Protein AF-A0A7J4S6Y3-F1 (afdb_monomer_lite)

Foldseek 3Di:
DDDPPVVVVVVVVVVVVVCVVCVVVVVVVVVVVVVVVVVVCVVPVPVVVPDPPVVVPDPCPDPVNVVVVVVCVVCVPPPPPDDDDDDDDDPDCPDPLNVQVVVQVLVLLVVLQVDDQQDWDWGAGPSGDIDIRGHRDHDPPDSCPVDPVSVVVVLLVVCLLVCLLVLQVLLVLLLLLLCLLQVLLVQLLVQLVVDDDDCSLVRSLVVSLVVLVVPDDDVSSVLSNLLSVQLSVLLVVLVVDPDDDDSQVSSLRSSLRSQLVSLVPDPSDDPVRSVLSNVVNVQDDNVCSPPSVSSSLSSQVVCVVVVSDDSVSSVCSNPPPHSPDPD

Structure (mmCIF, N/CA/C/O backbone):
data_AF-A0A7J4S6Y3-F1
#
_entry.id   AF-A0A7J4S6Y3-F1
#
loop_
_atom_site.group_PDB
_atom_site.id
_atom_site.type_symbol
_atom_site.label_atom_id
_atom_site.label_alt_id
_atom_site.label_comp_id
_atom_site.label_asym_id
_atom_site.label_entity_id
_atom_site.label_seq_id
_atom_site.pdbx_PDB_ins_code
_atom_site.Cartn_x
_atom_site.Cartn_y
_atom_site.Cartn_z
_atom_site.occupancy
_atom_site.B_iso_or_equiv
_atom_site.auth_seq_id
_atom_site.auth_comp_id
_atom_site.auth_asym_id
_atom_site.auth_atom_id
_atom_site.pdbx_PDB_model_num
ATOM 1 N N . MET A 1 1 ? -20.436 -13.389 99.761 1.00 49.03 1 MET A N 1
ATOM 2 C CA . MET A 1 1 ? -21.216 -12.740 98.682 1.00 49.03 1 MET A CA 1
ATOM 3 C C . MET A 1 1 ? -22.204 -11.750 99.290 1.00 49.03 1 MET A C 1
ATOM 5 O O . MET A 1 1 ? -23.134 -12.208 99.934 1.00 49.03 1 MET A O 1
ATOM 9 N N . ARG A 1 2 ? -21.969 -10.435 99.143 1.00 49.94 2 ARG A N 1
ATOM 10 C CA . ARG A 1 2 ? -22.941 -9.312 99.229 1.00 49.94 2 ARG A CA 1
ATOM 11 C C . ARG A 1 2 ? -22.157 -7.999 99.382 1.00 49.94 2 ARG A C 1
ATOM 13 O O . ARG A 1 2 ? -21.849 -7.603 100.497 1.00 49.94 2 ARG A O 1
ATOM 20 N N . ARG A 1 3 ? -21.769 -7.371 98.267 1.00 51.16 3 ARG A N 1
ATOM 21 C CA . ARG A 1 3 ? -21.252 -5.984 98.252 1.00 51.16 3 ARG A CA 1
ATOM 22 C C . ARG A 1 3 ? -21.503 -5.203 96.952 1.00 51.16 3 ARG A C 1
ATOM 24 O O . ARG A 1 3 ? -21.113 -4.053 96.895 1.00 51.16 3 ARG A O 1
ATOM 31 N N . SER A 1 4 ? -22.180 -5.760 95.938 1.00 51.50 4 SER A N 1
ATOM 32 C CA . SER A 1 4 ? -22.401 -5.047 94.660 1.00 51.50 4 SER A CA 1
ATOM 33 C C . SER A 1 4 ? -23.812 -4.465 94.470 1.00 51.50 4 SER A C 1
ATOM 35 O O . SER A 1 4 ? -24.091 -3.901 93.418 1.00 51.50 4 SER A O 1
ATOM 37 N N . SER A 1 5 ? -24.725 -4.598 95.443 1.00 57.03 5 SER A N 1
ATOM 38 C CA . SER A 1 5 ? -26.118 -4.131 95.296 1.00 57.03 5 SER A CA 1
ATOM 39 C C . SER A 1 5 ? -26.395 -2.745 95.889 1.00 57.03 5 SER A C 1
ATOM 41 O O . SER A 1 5 ? -27.394 -2.133 95.524 1.00 57.03 5 SER A O 1
ATOM 43 N N . GLU A 1 6 ? -25.543 -2.231 96.782 1.00 57.97 6 GLU A N 1
ATOM 44 C CA . GLU A 1 6 ? -25.738 -0.906 97.400 1.00 57.97 6 GLU A CA 1
ATOM 45 C C . GLU A 1 6 ? -25.194 0.238 96.527 1.00 57.97 6 GLU A C 1
ATOM 47 O O . GLU A 1 6 ? -25.821 1.293 96.442 1.00 57.97 6 GLU A O 1
ATOM 52 N N . GLU A 1 7 ? -24.100 0.012 95.791 1.00 58.25 7 GLU A N 1
ATOM 53 C CA . GLU A 1 7 ? -23.511 1.015 94.888 1.00 58.25 7 GLU A CA 1
ATOM 54 C C . GLU A 1 7 ? -24.395 1.285 93.662 1.00 58.25 7 GLU A C 1
ATOM 56 O O . GLU A 1 7 ? -24.620 2.440 93.298 1.00 58.25 7 GLU A O 1
ATOM 61 N N . GLY A 1 8 ? -24.992 0.239 93.079 1.00 59.59 8 GLY A N 1
ATOM 62 C CA . GLY A 1 8 ? -25.960 0.393 91.989 1.00 59.59 8 GLY A CA 1
ATOM 63 C C . GLY A 1 8 ? -27.182 1.206 92.425 1.00 59.59 8 GLY A C 1
ATOM 64 O O . GLY A 1 8 ? -27.587 2.141 91.736 1.00 59.59 8 GLY A O 1
ATOM 65 N N . TYR A 1 9 ? -27.726 0.923 93.614 1.00 67.75 9 TYR A N 1
ATOM 66 C CA . TYR A 1 9 ? -28.873 1.659 94.158 1.00 67.75 9 TYR A CA 1
ATOM 67 C C . TYR A 1 9 ? -28.558 3.136 94.425 1.00 67.75 9 TYR A C 1
ATOM 69 O O . TYR A 1 9 ? -29.409 3.995 94.185 1.00 67.75 9 TYR A O 1
ATOM 77 N N . ALA A 1 10 ? -27.343 3.451 94.886 1.00 71.06 10 ALA A N 1
ATOM 78 C CA . ALA A 1 10 ? -26.906 4.827 95.100 1.00 71.06 10 ALA A CA 1
ATOM 79 C C . ALA A 1 10 ? -26.808 5.615 93.781 1.00 71.06 10 ALA A C 1
ATOM 81 O O . ALA A 1 10 ? -27.287 6.750 93.716 1.00 71.06 10 ALA A O 1
ATOM 82 N N . ILE A 1 11 ? -26.275 5.000 92.717 1.00 74.62 11 ILE A N 1
ATOM 83 C CA . ILE A 1 11 ? -26.172 5.614 91.383 1.00 74.62 11 ILE A CA 1
ATOM 84 C C . ILE A 1 11 ? -27.565 5.886 90.804 1.00 74.62 11 ILE A C 1
ATOM 86 O O . ILE A 1 11 ? -27.848 7.010 90.387 1.00 74.62 11 ILE A O 1
ATOM 90 N N . PHE A 1 12 ? -28.478 4.911 90.842 1.00 74.31 12 PHE A N 1
ATOM 91 C CA . PHE A 1 12 ? -29.838 5.109 90.329 1.00 74.31 12 PHE A CA 1
ATOM 92 C C . PHE A 1 12 ? -30.627 6.149 91.131 1.00 74.31 12 PHE A C 1
ATOM 94 O O . PHE A 1 12 ? -31.385 6.926 90.550 1.00 74.31 12 PHE A O 1
ATOM 101 N N . ARG A 1 13 ? -30.422 6.230 92.453 1.00 75.69 13 ARG A N 1
ATOM 102 C CA . ARG A 1 13 ? -31.062 7.252 93.296 1.00 75.69 13 ARG A CA 1
ATOM 103 C C . ARG A 1 13 ? -30.504 8.649 93.031 1.00 75.69 13 ARG A C 1
ATOM 105 O O . ARG A 1 13 ? -31.265 9.615 93.039 1.00 75.69 13 ARG A O 1
ATOM 112 N N . TRP A 1 14 ? -29.204 8.760 92.766 1.00 77.06 14 TRP A N 1
ATOM 113 C CA . TRP A 1 14 ? -28.570 10.013 92.364 1.00 77.06 14 TRP A CA 1
ATOM 114 C C . TRP A 1 14 ? -29.089 10.493 91.002 1.00 77.06 14 TRP A C 1
ATOM 116 O O . TRP A 1 14 ? -29.535 11.635 90.902 1.00 77.06 14 TRP A O 1
ATOM 126 N N . ILE A 1 15 ? -29.150 9.605 90.000 1.00 78.00 15 ILE A N 1
ATOM 127 C CA . ILE A 1 15 ? -29.733 9.909 88.682 1.00 78.00 15 ILE A CA 1
ATOM 128 C C . ILE A 1 15 ? -31.206 10.310 88.837 1.00 78.00 15 ILE A C 1
ATOM 130 O O . ILE A 1 15 ? -31.618 11.338 88.309 1.00 78.00 15 ILE A O 1
ATOM 134 N N . GLY A 1 16 ? -31.994 9.567 89.620 1.00 74.75 16 GLY A N 1
ATOM 135 C CA . GLY A 1 16 ? -33.407 9.873 89.858 1.00 74.75 16 GLY A CA 1
ATOM 136 C C . GLY A 1 16 ? -33.637 11.233 90.526 1.00 74.75 16 GLY A C 1
ATOM 137 O O . GLY A 1 16 ? -34.511 11.990 90.097 1.00 74.75 16 GLY A O 1
ATOM 138 N N . ASN A 1 17 ? -32.826 11.595 91.526 1.00 76.69 17 ASN A N 1
ATOM 139 C CA . ASN A 1 17 ? -32.892 12.915 92.166 1.00 76.69 17 ASN A CA 1
ATOM 140 C C . ASN A 1 17 ? -32.462 14.045 91.218 1.00 76.69 17 ASN A C 1
ATOM 142 O O . ASN A 1 17 ? -33.043 15.130 91.246 1.00 76.69 17 ASN A O 1
ATOM 146 N N . LEU A 1 18 ? -31.472 13.804 90.357 1.00 76.00 18 LEU A N 1
ATOM 147 C CA . LEU A 1 18 ? -31.015 14.774 89.361 1.00 76.00 18 LEU A CA 1
ATOM 148 C C . LEU A 1 18 ? -32.088 15.008 88.285 1.00 76.00 18 LEU A C 1
ATOM 150 O O . LEU A 1 18 ? -32.377 16.155 87.938 1.00 76.00 18 LEU A O 1
ATOM 154 N N . VAL A 1 19 ? -32.750 13.933 87.844 1.00 76.94 19 VAL A N 1
ATOM 155 C CA . VAL A 1 19 ? -33.861 13.980 86.886 1.00 76.94 19 VAL A CA 1
ATOM 156 C C . VAL A 1 19 ? -35.066 14.716 87.465 1.00 76.94 19 VAL A C 1
ATOM 158 O O . VAL A 1 19 ? -35.606 15.603 86.814 1.00 76.94 19 VAL A O 1
ATOM 161 N N . THR A 1 20 ? -35.467 14.410 88.700 1.00 76.81 20 THR A N 1
ATOM 162 C CA . THR A 1 20 ? -36.632 15.047 89.344 1.00 76.81 20 THR A CA 1
ATOM 163 C C . THR A 1 20 ? -36.398 16.517 89.690 1.00 76.81 20 THR A C 1
ATOM 165 O O . THR A 1 20 ? -37.306 17.331 89.528 1.00 76.81 20 THR A O 1
ATOM 168 N N . LYS A 1 21 ? -35.183 16.898 90.104 1.00 78.44 21 LYS A N 1
ATOM 169 C CA . LYS A 1 21 ? -34.857 18.287 90.469 1.00 78.44 21 LYS A CA 1
ATOM 170 C C . LYS A 1 21 ? -34.678 19.209 89.257 1.00 78.44 21 LYS A C 1
ATOM 172 O O . LYS A 1 21 ? -35.022 20.386 89.337 1.00 78.44 21 LYS A O 1
ATOM 177 N N . HIS A 1 22 ? -34.175 18.690 88.134 1.00 81.12 22 HIS A N 1
ATOM 178 C CA . HIS A 1 22 ? -33.870 19.472 86.926 1.00 81.12 22 HIS A CA 1
ATOM 179 C C . HIS A 1 22 ? -34.652 19.014 85.684 1.00 81.12 22 HIS A C 1
ATOM 181 O O . HIS A 1 22 ? -34.201 19.217 84.556 1.00 81.12 22 HIS A O 1
ATOM 187 N N . PHE A 1 23 ? -35.847 18.440 85.868 1.00 78.06 23 PHE A N 1
ATOM 188 C CA . PHE A 1 23 ? -36.620 17.822 84.781 1.00 78.06 23 PHE A CA 1
ATOM 189 C C . PHE A 1 23 ? -36.866 18.764 83.592 1.00 78.06 23 PHE A C 1
ATOM 191 O O . PHE A 1 23 ? -36.722 18.355 82.444 1.00 78.06 23 PHE A O 1
ATOM 198 N N . ARG A 1 24 ? -37.159 20.049 83.842 1.00 80.81 24 ARG A N 1
ATOM 199 C CA . ARG A 1 24 ? -37.373 21.041 82.771 1.00 80.81 24 ARG A CA 1
ATOM 200 C C . ARG A 1 24 ? -36.124 21.260 81.916 1.00 80.81 24 ARG A C 1
ATOM 202 O O . ARG A 1 24 ? -36.237 21.400 80.705 1.00 80.81 24 ARG A O 1
ATOM 209 N N . LEU A 1 25 ? -34.943 21.266 82.533 1.00 84.38 25 LEU A N 1
ATOM 210 C CA . LEU A 1 25 ? -33.673 21.486 81.841 1.00 84.38 25 LEU A CA 1
ATOM 211 C C . LEU A 1 25 ? -33.279 20.263 81.003 1.00 84.38 25 LEU A C 1
ATOM 213 O O . LEU A 1 25 ? -32.850 20.412 79.863 1.00 84.38 25 LEU A O 1
ATOM 217 N N . LEU A 1 26 ? -33.511 19.056 81.523 1.00 82.25 26 LEU A N 1
ATOM 218 C CA . LEU A 1 26 ? -33.290 17.816 80.776 1.00 82.25 26 LEU A CA 1
ATOM 219 C C . LEU A 1 26 ? -34.219 17.690 79.567 1.00 82.25 26 LEU A C 1
ATOM 221 O O . LEU A 1 26 ? -33.769 17.260 78.510 1.00 82.25 26 LEU A O 1
ATOM 225 N N . VAL A 1 27 ? -35.483 18.106 79.692 1.00 83.50 27 VAL A N 1
ATOM 226 C CA . VAL A 1 27 ? -36.420 18.128 78.558 1.00 83.50 27 VAL A CA 1
ATOM 227 C C . VAL A 1 27 ? -35.933 19.083 77.467 1.00 83.50 27 VAL A C 1
ATOM 229 O O . VAL A 1 27 ? -35.930 18.708 76.301 1.00 83.50 27 VAL A O 1
ATOM 232 N N . VAL A 1 28 ? -35.454 20.280 77.822 1.00 89.19 28 VAL A N 1
ATOM 233 C CA . VAL A 1 28 ? -34.906 21.234 76.839 1.00 89.19 28 VAL A CA 1
ATOM 234 C C . VAL A 1 28 ? -33.664 20.676 76.139 1.00 89.19 28 VAL A C 1
ATOM 236 O O . VAL A 1 28 ? -33.558 20.779 74.920 1.00 89.19 28 VAL A O 1
ATOM 239 N N . ILE A 1 29 ? -32.751 20.038 76.879 1.00 88.81 29 ILE A N 1
ATOM 240 C CA . ILE A 1 29 ? -31.569 19.385 76.295 1.00 88.81 29 ILE A CA 1
ATOM 241 C C . ILE A 1 29 ? -31.987 18.274 75.330 1.00 88.81 29 ILE A C 1
ATOM 243 O O . ILE A 1 29 ? -31.462 18.200 74.223 1.00 88.81 29 ILE A O 1
ATOM 247 N N . TRP A 1 30 ? -32.960 17.445 75.704 1.00 86.06 30 TRP A N 1
ATOM 248 C CA . TRP A 1 30 ? -33.466 16.391 74.826 1.00 86.06 30 TRP A CA 1
ATOM 249 C C . TRP A 1 30 ? -34.121 16.940 73.562 1.00 86.06 30 TRP A C 1
ATOM 251 O O . TRP A 1 30 ? -33.882 16.404 72.485 1.00 86.06 30 TRP A O 1
ATOM 261 N N . VAL A 1 31 ? -34.885 18.030 73.663 1.00 88.69 31 VAL A N 1
ATOM 262 C CA . VAL A 1 31 ? -35.462 18.707 72.492 1.00 88.69 31 VAL A CA 1
ATOM 263 C C . VAL A 1 31 ? -34.362 19.253 71.578 1.00 88.69 31 VAL A C 1
ATOM 265 O O . VAL A 1 31 ? -34.471 19.113 70.363 1.00 88.69 31 VAL A O 1
ATOM 268 N N . LEU A 1 32 ? -33.278 19.809 72.130 1.00 88.56 32 LEU A N 1
ATOM 269 C CA . LEU A 1 32 ? -32.129 20.273 71.344 1.00 88.56 32 LEU A CA 1
ATOM 270 C C . LEU A 1 32 ? -31.380 19.125 70.659 1.00 88.56 32 LEU A C 1
ATOM 272 O O . LEU A 1 32 ? -31.029 19.252 69.490 1.00 88.56 32 LEU A O 1
ATOM 276 N N . VAL A 1 33 ? -31.175 17.997 71.344 1.00 87.38 33 VAL A N 1
ATOM 277 C CA . VAL A 1 33 ? -30.584 16.789 70.744 1.00 87.38 33 VAL A CA 1
ATOM 278 C C . VAL A 1 33 ? -31.481 16.252 69.630 1.00 87.38 33 VAL A C 1
ATOM 280 O O . VAL A 1 33 ? -30.982 15.896 68.568 1.00 87.38 33 VAL A O 1
ATOM 283 N N . PHE A 1 34 ? -32.800 16.244 69.832 1.00 85.06 34 PHE A N 1
ATOM 284 C CA . PHE A 1 34 ? -33.753 15.766 68.831 1.00 85.06 34 PHE A CA 1
ATOM 285 C C . PHE A 1 34 ? -33.813 16.691 67.608 1.00 85.06 34 PHE A C 1
ATOM 287 O O . PHE A 1 34 ? -33.785 16.220 66.475 1.00 85.06 34 PHE A O 1
ATOM 294 N N . ALA A 1 35 ? -33.821 18.010 67.818 1.00 84.25 35 ALA A N 1
ATOM 295 C CA . ALA A 1 35 ? -33.738 18.993 66.741 1.00 84.25 35 ALA A CA 1
ATOM 296 C C . ALA A 1 35 ? -32.398 18.899 65.992 1.00 84.25 35 ALA A C 1
ATOM 298 O O . ALA A 1 35 ? -32.377 18.921 64.764 1.00 84.25 35 ALA A O 1
ATOM 299 N N . GLY A 1 36 ? -31.291 18.718 66.717 1.00 82.44 36 GLY A N 1
ATOM 300 C CA . GLY A 1 36 ? -29.972 18.480 66.137 1.00 82.44 36 GLY A CA 1
ATOM 301 C C . GLY A 1 36 ? -29.920 17.195 65.312 1.00 82.44 36 GLY A C 1
ATOM 302 O O . GLY A 1 36 ? -29.375 17.207 64.216 1.00 82.44 36 GLY A O 1
ATOM 303 N N . ALA A 1 37 ? -30.546 16.114 65.781 1.00 75.12 37 ALA A N 1
ATOM 304 C CA . ALA A 1 37 ? -30.647 14.857 65.044 1.00 75.12 37 ALA A CA 1
ATOM 305 C C . ALA A 1 37 ? -31.508 14.990 63.775 1.00 75.12 37 ALA A C 1
ATOM 307 O O . ALA A 1 37 ? -31.151 14.441 62.735 1.00 75.12 37 ALA A O 1
ATOM 308 N N . LEU A 1 38 ? -32.607 15.753 63.828 1.00 75.62 38 LEU A N 1
ATOM 309 C CA . LEU A 1 38 ? -33.434 16.049 62.652 1.00 75.62 38 LEU A CA 1
ATOM 310 C C . LEU A 1 38 ? -32.663 16.859 61.602 1.00 75.62 38 LEU A C 1
ATOM 312 O O . LEU A 1 38 ? -32.721 16.530 60.419 1.00 75.62 38 LEU A O 1
ATOM 316 N N . LEU A 1 39 ? -31.909 17.875 62.030 1.00 73.19 39 LEU A N 1
ATOM 317 C CA . LEU A 1 39 ? -31.052 18.663 61.140 1.00 73.19 39 LEU A CA 1
ATOM 318 C C . LEU A 1 39 ? -29.890 17.828 60.586 1.00 73.19 39 LEU A C 1
ATOM 320 O O . LEU A 1 39 ? -29.607 17.890 59.393 1.00 73.19 39 LEU A O 1
ATOM 324 N N . ALA A 1 40 ? -29.258 16.996 61.415 1.00 67.25 40 ALA A N 1
ATOM 325 C CA . ALA A 1 40 ? -28.201 16.088 60.984 1.00 67.25 40 ALA A CA 1
ATOM 326 C C . ALA A 1 40 ? -28.706 15.080 59.941 1.00 67.25 40 ALA A C 1
ATOM 328 O O . ALA A 1 40 ? -28.009 14.837 58.967 1.00 67.25 40 ALA A O 1
ATOM 329 N N . ASN A 1 41 ? -29.929 14.559 60.083 1.00 63.09 41 ASN A N 1
ATOM 330 C CA . ASN A 1 41 ? -30.535 13.665 59.092 1.00 63.09 41 ASN A CA 1
ATOM 331 C C . ASN A 1 41 ? -30.921 14.384 57.782 1.00 63.09 41 ASN A C 1
ATOM 333 O O . ASN A 1 41 ? -30.967 13.753 56.733 1.00 63.09 41 ASN A O 1
ATOM 337 N N . GLN A 1 42 ? -31.189 15.696 57.800 1.00 62.75 42 GLN A N 1
ATOM 338 C CA . GLN A 1 42 ? -31.393 16.463 56.561 1.00 62.75 42 GLN A CA 1
ATOM 339 C C . GLN A 1 42 ? -30.084 16.726 55.808 1.00 62.75 42 GLN A C 1
ATOM 341 O O . GLN A 1 42 ? -30.084 16.749 54.580 1.00 62.75 42 GLN A O 1
ATOM 346 N N . ILE A 1 43 ? -28.980 16.926 56.531 1.00 61.59 43 ILE A N 1
ATOM 347 C CA . ILE A 1 43 ? -27.653 17.157 55.939 1.00 61.59 43 ILE A CA 1
ATOM 348 C C . ILE A 1 43 ? -27.010 15.824 55.515 1.00 61.59 43 ILE A C 1
ATOM 350 O O . ILE A 1 43 ? -26.336 15.755 54.489 1.00 61.59 43 ILE A O 1
ATOM 354 N N . TRP A 1 44 ? -27.260 14.758 56.276 1.00 54.50 44 TRP A N 1
ATOM 355 C CA . TRP A 1 44 ? -26.802 13.394 56.023 1.00 54.50 44 TRP A CA 1
ATOM 356 C C . TRP A 1 44 ? -27.994 12.431 56.069 1.00 54.50 44 TRP A C 1
ATOM 358 O O . TRP A 1 44 ? -28.260 11.842 57.120 1.00 54.50 44 TRP A O 1
ATOM 368 N N . PRO A 1 45 ? -28.736 12.264 54.959 1.00 55.47 45 PRO A N 1
ATOM 369 C CA . PRO A 1 45 ? -29.850 11.328 54.909 1.00 55.47 45 PRO A CA 1
ATOM 370 C C . PRO A 1 45 ? -29.366 9.914 55.245 1.00 55.47 45 PRO A C 1
ATOM 372 O O . PRO A 1 45 ? -28.644 9.275 54.481 1.00 55.47 45 PRO A O 1
ATOM 375 N N . VAL A 1 46 ? -29.797 9.406 56.404 1.00 49.09 46 VAL A N 1
ATOM 376 C CA . VAL A 1 46 ? -29.413 8.088 56.948 1.00 49.09 46 VAL A CA 1
ATOM 377 C C . VAL A 1 46 ? -29.861 6.932 56.029 1.00 49.09 46 VAL A C 1
ATOM 379 O O . VAL A 1 46 ? -29.357 5.816 56.131 1.00 49.09 46 VAL A O 1
ATOM 382 N N . GLY A 1 47 ? -30.739 7.212 55.057 1.00 44.38 47 GLY A N 1
ATOM 383 C CA . GLY A 1 47 ? -31.135 6.287 53.991 1.00 44.38 47 GLY A CA 1
ATOM 384 C C . GLY A 1 47 ? -29.999 5.823 53.067 1.00 44.38 47 GLY A C 1
ATOM 385 O O . GLY A 1 47 ? -30.174 4.813 52.395 1.00 44.38 47 GLY A O 1
ATOM 386 N N . ASN A 1 48 ? -28.834 6.484 53.076 1.00 45.19 48 ASN A N 1
ATOM 387 C CA . ASN A 1 48 ? -27.680 6.110 52.245 1.00 45.19 48 ASN A CA 1
ATOM 388 C C . ASN A 1 48 ? -26.620 5.250 52.961 1.00 45.19 48 ASN A C 1
ATOM 390 O O . ASN A 1 48 ? -25.608 4.919 52.351 1.00 45.19 48 ASN A O 1
ATOM 394 N N . VAL A 1 49 ? -26.813 4.883 54.237 1.00 47.44 49 VAL A N 1
ATOM 395 C CA . VAL A 1 49 ? -25.781 4.169 55.027 1.00 47.44 49 VAL A CA 1
ATOM 396 C C . VAL A 1 49 ? -26.149 2.707 55.317 1.00 47.44 49 VAL A C 1
ATOM 398 O O . VAL A 1 49 ? -25.349 1.964 55.877 1.00 47.44 49 VAL A O 1
ATOM 401 N N . VAL A 1 50 ? -27.324 2.235 54.889 1.00 42.25 50 VAL A N 1
ATOM 402 C CA . VAL A 1 50 ? -27.648 0.798 54.940 1.00 42.25 50 VAL A CA 1
ATOM 403 C C . VAL A 1 50 ? -27.154 0.137 53.658 1.00 42.25 50 VAL A C 1
ATOM 405 O O . VAL A 1 50 ? -27.916 -0.173 52.746 1.00 42.25 50 VAL A O 1
ATOM 408 N N . SER A 1 51 ? -25.842 -0.059 53.584 1.00 41.28 51 SER A N 1
ATOM 409 C CA . SER A 1 51 ? -25.242 -0.939 52.590 1.00 41.28 51 SER A CA 1
ATOM 410 C C . SER A 1 51 ? -25.377 -2.374 53.109 1.00 41.28 51 SER A C 1
ATOM 412 O O . SER A 1 51 ? -24.769 -2.741 54.114 1.00 41.28 51 SER A O 1
ATOM 414 N N . TYR A 1 52 ? -26.194 -3.199 52.450 1.00 42.03 52 TYR A N 1
ATOM 415 C CA . TYR A 1 52 ? -26.200 -4.648 52.674 1.00 42.03 52 TYR A CA 1
ATOM 416 C C . TYR A 1 52 ? -24.950 -5.258 52.028 1.00 42.03 52 TYR A C 1
ATOM 418 O O . TYR A 1 52 ? -25.028 -5.964 51.025 1.00 42.03 52 TYR A O 1
ATOM 426 N N . ASN A 1 53 ? -23.776 -4.958 52.578 1.00 40.78 53 ASN A N 1
ATOM 427 C CA . ASN A 1 53 ? -22.529 -5.561 52.139 1.00 40.78 53 ASN A CA 1
ATOM 428 C C . ASN A 1 53 ? -22.318 -6.840 52.951 1.00 40.78 53 ASN A C 1
ATOM 430 O O . ASN A 1 53 ? -21.940 -6.793 54.121 1.00 40.78 53 ASN A O 1
ATOM 434 N N . GLN A 1 54 ? -22.593 -7.997 52.343 1.00 41.91 54 GLN A N 1
ATOM 435 C CA . GLN A 1 54 ? -22.436 -9.314 52.983 1.00 41.91 54 GLN A CA 1
ATOM 436 C C . GLN A 1 54 ? -21.000 -9.549 53.501 1.00 41.91 54 GLN A C 1
ATOM 438 O O . GLN A 1 54 ? -20.781 -10.380 54.378 1.00 41.91 54 GLN A O 1
ATOM 443 N N . THR A 1 55 ? -20.038 -8.768 53.010 1.00 50.00 55 THR A N 1
ATOM 444 C CA . THR A 1 55 ? -18.618 -8.784 53.368 1.00 50.00 55 THR A CA 1
ATOM 445 C C . THR A 1 55 ? -18.285 -8.056 54.676 1.00 50.00 55 THR A C 1
ATOM 447 O O . THR A 1 55 ? -17.262 -8.365 55.278 1.00 50.00 55 THR A O 1
ATOM 450 N N . GLU A 1 56 ? -19.122 -7.131 55.170 1.00 51.28 56 GLU A N 1
ATOM 451 C CA . GLU A 1 56 ? -18.890 -6.462 56.470 1.00 51.28 56 GLU A CA 1
ATOM 452 C C . GLU A 1 56 ? -19.158 -7.376 57.675 1.00 51.28 56 GLU A C 1
ATOM 454 O O . GLU A 1 56 ? -18.674 -7.115 58.776 1.00 51.28 56 GLU A O 1
ATOM 459 N N . LEU A 1 57 ? -19.905 -8.462 57.457 1.00 54.28 57 LEU A N 1
ATOM 460 C CA . LEU A 1 57 ? -20.219 -9.479 58.462 1.00 54.28 57 LEU A CA 1
ATOM 461 C C . LEU A 1 57 ? -19.162 -10.595 58.536 1.00 54.28 57 LEU A C 1
ATOM 463 O O . LEU A 1 57 ? -19.252 -11.460 59.409 1.00 54.28 57 LEU A O 1
ATOM 467 N N . LEU A 1 58 ? -18.173 -10.596 57.635 1.00 55.81 58 LEU A N 1
ATOM 468 C CA . LEU A 1 58 ? -17.095 -11.583 57.622 1.00 55.81 58 LEU A CA 1
ATOM 469 C C . LEU A 1 58 ? -15.929 -11.130 58.523 1.00 55.81 58 LEU A C 1
ATOM 471 O O . LEU A 1 58 ? -15.608 -9.939 58.560 1.00 55.81 58 LEU A O 1
ATOM 475 N N . PRO A 1 59 ? -15.263 -12.051 59.249 1.00 61.44 59 PRO A N 1
ATOM 476 C CA . PRO A 1 59 ? -14.091 -11.711 60.048 1.00 61.44 59 PRO A CA 1
ATOM 477 C C . PRO A 1 59 ? -12.997 -11.101 59.163 1.00 61.44 59 PRO A C 1
ATOM 479 O O . PRO A 1 59 ? -12.593 -11.690 58.160 1.00 61.44 59 PRO A O 1
ATOM 482 N N . LYS A 1 60 ? -12.501 -9.921 59.548 1.00 57.81 60 LYS A N 1
ATOM 483 C CA . LYS A 1 60 ? -11.514 -9.154 58.767 1.00 57.81 60 LYS A CA 1
ATOM 484 C C . LYS A 1 60 ? -10.124 -9.802 58.724 1.00 57.81 60 LYS A C 1
ATOM 486 O O . LYS A 1 60 ? -9.298 -9.402 57.906 1.00 57.81 60 LYS A O 1
ATOM 491 N N . ASP A 1 61 ? -9.915 -10.846 59.523 1.00 63.59 61 ASP A N 1
ATOM 492 C CA . ASP A 1 61 ? -8.614 -11.469 59.785 1.00 63.59 61 ASP A CA 1
ATOM 493 C C . ASP A 1 61 ? -8.442 -12.828 59.075 1.00 63.59 61 ASP A C 1
ATOM 495 O O . ASP A 1 61 ? -7.560 -13.611 59.419 1.00 63.59 61 ASP A O 1
ATOM 499 N N . THR A 1 62 ? -9.306 -13.156 58.109 1.00 71.12 62 THR A N 1
ATOM 500 C CA . THR A 1 62 ? -9.179 -14.397 57.327 1.00 71.12 62 THR A CA 1
ATOM 501 C C . THR A 1 62 ? -8.129 -14.256 56.222 1.00 71.12 62 THR A C 1
ATOM 503 O O . THR A 1 62 ? -7.937 -13.180 55.659 1.00 71.12 62 THR A O 1
ATOM 506 N N . GLU A 1 63 ? -7.468 -15.350 55.836 1.00 66.50 63 GLU A N 1
ATOM 507 C CA . GLU A 1 63 ? -6.539 -15.334 54.689 1.00 66.50 63 GLU A CA 1
ATOM 508 C C . GLU A 1 63 ? -7.222 -14.839 53.400 1.00 66.50 63 GLU A C 1
ATOM 510 O O . GLU A 1 63 ? -6.602 -14.167 52.579 1.00 66.50 63 GLU A O 1
ATOM 515 N N . SER A 1 64 ? -8.527 -15.093 53.253 1.00 64.75 64 SER A N 1
ATOM 516 C CA . SER A 1 64 ? -9.332 -14.617 52.126 1.00 64.75 64 SER A CA 1
ATOM 517 C C . SER A 1 64 ? -9.530 -13.096 52.123 1.00 64.75 64 SER A C 1
ATOM 519 O O . SER A 1 64 ? -9.475 -12.495 51.054 1.00 64.75 64 SER A O 1
ATOM 521 N N . SER A 1 65 ? -9.709 -12.444 53.281 1.00 63.53 65 SER A N 1
ATOM 522 C CA . SER A 1 65 ? -9.808 -10.976 53.356 1.00 63.53 65 SER A CA 1
ATOM 523 C C . SER A 1 65 ? -8.459 -10.294 53.119 1.00 63.53 65 SER A C 1
ATOM 525 O O . SER A 1 65 ? -8.412 -9.249 52.473 1.00 63.53 65 SER A O 1
ATOM 527 N N . VAL A 1 66 ? -7.353 -10.908 53.557 1.00 73.19 66 VAL A N 1
ATOM 528 C CA . VAL A 1 66 ? -5.994 -10.440 53.231 1.00 73.19 66 VAL A CA 1
ATOM 529 C C . VAL A 1 66 ? -5.723 -10.559 51.729 1.00 73.19 66 VAL A C 1
ATOM 531 O O . VAL A 1 66 ? -5.262 -9.599 51.118 1.00 73.19 66 VAL A O 1
ATOM 534 N N . ALA A 1 67 ? -6.070 -11.690 51.109 1.00 70.50 67 ALA A N 1
ATOM 535 C CA . ALA A 1 67 ? -5.932 -11.876 49.665 1.00 70.50 67 ALA A CA 1
ATOM 536 C C . ALA A 1 67 ? -6.777 -10.867 48.869 1.00 70.50 67 ALA A C 1
ATOM 538 O O . ALA A 1 67 ? -6.281 -10.271 47.915 1.00 70.50 67 ALA A O 1
ATOM 539 N N . GLN A 1 68 ? -8.021 -10.616 49.289 1.00 63.53 68 GLN A N 1
ATOM 540 C CA . GLN A 1 68 ? -8.888 -9.618 48.661 1.00 63.53 68 GLN A CA 1
ATOM 541 C C . GLN A 1 68 ? -8.308 -8.200 48.780 1.00 63.53 68 GLN A C 1
ATOM 543 O O . GLN A 1 68 ? -8.350 -7.440 47.816 1.00 63.53 68 GLN A O 1
ATOM 548 N N . ASN A 1 69 ? -7.720 -7.850 49.930 1.00 67.62 69 ASN A N 1
ATOM 549 C CA . ASN A 1 69 ? -7.059 -6.558 50.120 1.00 67.62 69 ASN A CA 1
ATOM 550 C C . ASN A 1 69 ? -5.826 -6.404 49.225 1.00 67.62 69 ASN A C 1
ATOM 552 O O . ASN A 1 69 ? -5.673 -5.359 48.605 1.00 67.62 69 ASN A O 1
ATOM 556 N N . ILE A 1 70 ? -5.003 -7.449 49.084 1.00 72.62 70 ILE A N 1
ATOM 557 C CA . ILE A 1 70 ? -3.860 -7.438 48.157 1.00 72.62 70 ILE A CA 1
ATOM 558 C C . ILE A 1 70 ? -4.344 -7.249 46.714 1.00 72.62 70 ILE A C 1
ATOM 560 O O . ILE A 1 70 ? -3.773 -6.451 45.977 1.00 72.62 70 ILE A O 1
ATOM 564 N N . VAL A 1 71 ? -5.415 -7.937 46.302 1.00 65.88 71 VAL A N 1
ATOM 565 C CA . VAL A 1 71 ? -6.010 -7.755 44.966 1.00 65.88 71 VAL A CA 1
ATOM 566 C C . VAL A 1 71 ? -6.506 -6.317 44.776 1.00 65.88 71 VAL A C 1
ATOM 568 O O . VAL A 1 71 ? -6.211 -5.710 43.752 1.00 65.88 71 VAL A O 1
ATOM 571 N N . ASN A 1 72 ? -7.187 -5.738 45.765 1.00 63.28 72 ASN A N 1
ATOM 572 C CA . ASN A 1 72 ? -7.678 -4.359 45.697 1.00 63.28 72 ASN A CA 1
ATOM 573 C C . ASN A 1 72 ? -6.537 -3.318 45.681 1.00 63.28 72 ASN A C 1
ATOM 575 O O . ASN A 1 72 ? -6.648 -2.304 44.997 1.00 63.28 72 ASN A O 1
ATOM 579 N N . GLU A 1 73 ? -5.438 -3.562 46.405 1.00 66.25 73 GLU A N 1
ATOM 580 C CA . GLU A 1 73 ? -4.249 -2.695 46.418 1.00 66.25 73 GLU A CA 1
ATOM 581 C C . GLU A 1 73 ? -3.460 -2.761 45.104 1.00 66.25 73 GLU A C 1
ATOM 583 O O . GLU A 1 73 ? -2.987 -1.735 44.615 1.00 66.25 73 GLU A O 1
ATOM 588 N N . GLN A 1 74 ? -3.313 -3.955 44.520 1.00 69.31 74 GLN A N 1
ATOM 589 C CA . GLN A 1 74 ? -2.555 -4.167 43.280 1.00 69.31 74 GLN A CA 1
ATOM 590 C C . GLN A 1 74 ? -3.365 -3.813 42.024 1.00 69.31 74 GLN A C 1
ATOM 592 O O . GLN A 1 74 ? -2.789 -3.448 40.999 1.00 69.31 74 GLN A O 1
ATOM 597 N N . PHE A 1 75 ? -4.696 -3.881 42.099 1.00 63.81 75 PHE A N 1
ATOM 598 C CA . PHE A 1 75 ? -5.608 -3.542 41.009 1.00 63.81 75 PHE A CA 1
ATOM 599 C C . PHE A 1 75 ? -6.626 -2.480 41.461 1.00 63.81 75 PHE A C 1
ATOM 601 O O . PHE A 1 75 ? -7.809 -2.790 41.600 1.00 63.81 75 PHE A O 1
ATOM 608 N N . PRO A 1 76 ? -6.224 -1.203 41.617 1.00 51.62 76 PRO A N 1
ATOM 609 C CA . PRO A 1 76 ? -7.104 -0.128 42.096 1.00 51.62 76 PRO A CA 1
ATOM 610 C C . PRO A 1 76 ? -8.286 0.229 41.162 1.00 51.62 76 PRO A C 1
ATOM 612 O O . PRO A 1 76 ? -9.047 1.146 41.458 1.00 51.62 76 PRO A O 1
ATOM 615 N N . GLY A 1 77 ? -8.469 -0.490 40.046 1.00 47.47 77 GLY A N 1
ATOM 616 C CA . GLY A 1 77 ? -9.646 -0.426 39.167 1.00 47.47 77 GLY A CA 1
ATOM 617 C C . GLY A 1 77 ? -10.573 -1.648 39.247 1.00 47.47 77 GLY A C 1
ATOM 618 O O . GLY A 1 77 ? -11.640 -1.645 38.635 1.00 47.47 77 GLY A O 1
ATOM 619 N N . ALA A 1 78 ? -10.202 -2.689 40.000 1.00 46.44 78 ALA A N 1
ATOM 620 C CA . ALA A 1 78 ? -11.092 -3.794 40.328 1.00 46.44 78 ALA A CA 1
ATOM 621 C C . ALA A 1 78 ? -12.031 -3.326 41.445 1.00 46.44 78 ALA A C 1
ATOM 623 O O . ALA A 1 78 ? -11.833 -3.626 42.620 1.00 46.44 78 ALA A O 1
ATOM 624 N N . LEU A 1 79 ? -13.050 -2.542 41.085 1.00 50.88 79 LEU A N 1
ATOM 625 C CA . LEU A 1 79 ? -14.183 -2.294 41.970 1.00 50.88 79 LEU A CA 1
ATOM 626 C C . LEU A 1 79 ? -14.857 -3.642 42.236 1.00 50.88 79 LEU A C 1
ATOM 628 O O . LEU A 1 79 ? -15.726 -4.095 41.487 1.00 50.88 79 LEU A O 1
ATOM 632 N N . SER A 1 80 ? -14.421 -4.302 43.307 1.00 44.66 80 SER A N 1
ATOM 633 C CA . SER A 1 80 ? -15.181 -5.366 43.930 1.00 44.66 80 SER A CA 1
ATOM 634 C C . SER A 1 80 ? -16.553 -4.763 44.228 1.00 44.66 80 SER A C 1
ATOM 636 O O . SER A 1 80 ? -16.654 -3.824 45.017 1.00 44.66 80 SER A O 1
ATOM 638 N N . ASN A 1 81 ? -17.587 -5.307 43.574 1.00 49.22 81 ASN A N 1
ATOM 639 C CA . ASN A 1 81 ? -19.021 -5.162 43.870 1.00 49.22 81 ASN A CA 1
ATOM 640 C C . ASN A 1 81 ? -19.878 -4.267 42.940 1.00 49.22 81 ASN A C 1
ATOM 642 O O . ASN A 1 81 ? -21.072 -4.156 43.208 1.00 49.22 81 ASN A O 1
ATOM 646 N N . SER A 1 82 ? -19.369 -3.675 41.849 1.00 55.47 82 SER A N 1
ATOM 647 C CA . SER A 1 82 ? -20.212 -2.833 40.958 1.00 55.47 82 SER A CA 1
ATOM 648 C C . SER A 1 82 ? -20.010 -3.030 39.449 1.00 55.47 82 SER A C 1
ATOM 650 O O . SER A 1 82 ? -20.338 -2.156 38.649 1.00 55.47 82 SER A O 1
ATOM 652 N N . THR A 1 83 ? -19.518 -4.193 39.023 1.00 59.47 83 THR A N 1
ATOM 653 C CA . THR A 1 83 ? -19.496 -4.577 37.603 1.00 59.47 83 THR A CA 1
ATOM 654 C C . THR A 1 83 ? -20.796 -5.283 37.212 1.00 59.47 83 THR A C 1
ATOM 656 O O . THR A 1 83 ? -21.179 -6.286 37.811 1.00 59.47 83 THR A O 1
ATOM 659 N N . ALA A 1 84 ? -21.481 -4.766 36.190 1.00 67.50 84 ALA A N 1
ATOM 660 C CA . ALA A 1 84 ? -22.628 -5.421 35.569 1.00 67.50 84 ALA A CA 1
ATOM 661 C C . ALA A 1 84 ? -22.194 -6.044 34.236 1.00 67.50 84 ALA A C 1
ATOM 663 O O . ALA A 1 84 ? -21.779 -5.336 33.321 1.00 67.50 84 ALA A O 1
ATOM 664 N N . THR A 1 85 ? -22.285 -7.368 34.116 1.00 72.00 85 THR A N 1
ATOM 665 C CA . THR A 1 85 ? -22.047 -8.065 32.845 1.00 72.00 85 THR A CA 1
ATOM 666 C C . THR A 1 85 ? -23.369 -8.249 32.113 1.00 72.00 85 THR A C 1
ATOM 668 O O . THR A 1 85 ? -24.279 -8.902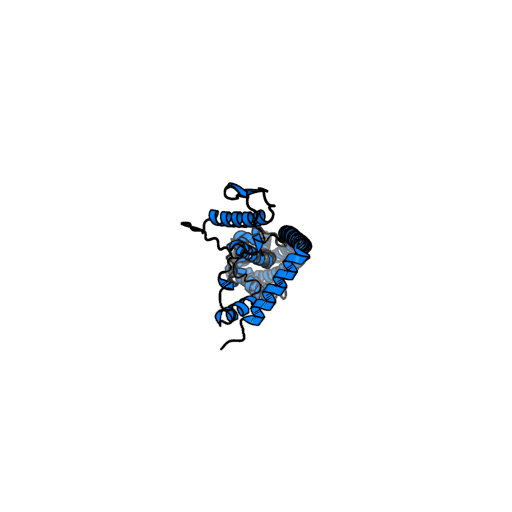 32.623 1.00 72.00 85 THR A O 1
ATOM 671 N N . ILE A 1 86 ? -23.467 -7.705 30.901 1.00 74.38 86 ILE A N 1
ATOM 672 C CA . ILE A 1 86 ? -24.618 -7.909 30.018 1.00 74.38 86 ILE A CA 1
ATOM 673 C C . ILE A 1 86 ? -24.246 -8.984 28.997 1.00 74.38 86 ILE A C 1
ATOM 675 O O . ILE A 1 86 ? -23.334 -8.796 28.196 1.00 74.38 86 ILE A O 1
ATOM 679 N N . VAL A 1 87 ? -24.950 -10.117 29.027 1.00 77.75 87 VAL A N 1
ATOM 680 C CA . VAL A 1 87 ? -24.751 -11.220 28.077 1.00 77.75 87 VAL A CA 1
ATOM 681 C C . VAL A 1 87 ? -25.888 -11.222 27.066 1.00 77.75 87 VAL A C 1
ATOM 683 O O . VAL A 1 87 ? -27.058 -11.307 27.438 1.00 77.75 87 VAL A O 1
ATOM 686 N N . LEU A 1 88 ? -25.543 -11.155 25.780 1.00 77.81 88 LEU A N 1
ATOM 687 C CA . LEU A 1 88 ? -26.505 -11.278 24.689 1.00 77.81 88 LEU A CA 1
ATOM 688 C C . LEU A 1 88 ? -26.601 -12.728 24.240 1.00 77.81 88 LEU A C 1
ATOM 690 O O . LEU A 1 88 ? -25.606 -13.331 23.844 1.00 77.81 88 LEU A O 1
ATOM 694 N N . VAL A 1 89 ? -27.814 -13.270 24.290 1.00 83.00 89 VAL A N 1
ATOM 695 C CA . VAL A 1 89 ? -28.108 -14.641 23.871 1.00 83.00 89 VAL A CA 1
ATOM 696 C C . VAL A 1 89 ? -28.994 -14.589 22.633 1.00 83.00 89 VAL A C 1
ATOM 698 O O . VAL A 1 89 ? -30.115 -14.087 22.682 1.00 83.00 89 VAL A O 1
ATOM 701 N N . ALA A 1 90 ? -28.477 -15.104 21.521 1.00 83.00 90 ALA A N 1
ATOM 702 C CA . ALA A 1 90 ? -29.179 -15.229 20.249 1.00 83.00 90 ALA A CA 1
ATOM 703 C C . ALA A 1 90 ? -28.653 -16.442 19.467 1.00 83.00 90 ALA A C 1
ATOM 705 O O . ALA A 1 90 ? -27.594 -16.974 19.795 1.00 83.00 90 ALA A O 1
ATOM 706 N N . ASN A 1 91 ? -29.378 -16.858 18.423 1.00 82.94 91 ASN A N 1
ATOM 707 C CA . ASN A 1 91 ? -28.974 -17.984 17.570 1.00 82.94 91 ASN A CA 1
ATOM 708 C C . ASN A 1 91 ? -27.663 -17.712 16.814 1.00 82.94 91 ASN A C 1
ATOM 710 O O . ASN A 1 91 ? -26.874 -18.631 16.623 1.00 82.94 91 ASN A O 1
ATOM 714 N N . ASP A 1 92 ? -27.441 -16.464 16.392 1.00 79.25 92 ASP A N 1
ATOM 715 C CA . ASP A 1 92 ? -26.210 -16.018 15.741 1.00 79.25 92 ASP A CA 1
ATOM 716 C C . ASP A 1 92 ? -25.918 -14.558 16.114 1.00 79.25 92 ASP A C 1
ATOM 718 O O . ASP A 1 92 ? -26.531 -13.625 15.593 1.00 79.25 92 ASP A O 1
ATOM 722 N N . THR A 1 93 ? -24.982 -14.363 17.039 1.00 76.38 93 THR A N 1
ATOM 723 C CA . THR A 1 93 ? -24.545 -13.043 17.514 1.00 76.38 93 THR A CA 1
ATOM 724 C C . THR A 1 93 ? -23.485 -12.395 16.618 1.00 76.38 93 THR A C 1
ATOM 726 O O . THR A 1 93 ? -23.080 -11.268 16.895 1.00 76.38 93 THR A O 1
ATOM 729 N N . THR A 1 94 ? -23.043 -13.066 15.547 1.00 75.12 94 THR A N 1
ATOM 730 C CA . THR A 1 94 ? -22.003 -12.560 14.630 1.00 75.12 94 THR A CA 1
ATOM 731 C C . THR A 1 94 ? -22.555 -11.653 13.534 1.00 75.12 94 THR A C 1
ATOM 733 O O . THR A 1 94 ? -21.796 -11.015 12.803 1.00 75.12 94 THR A O 1
ATOM 736 N N . THR A 1 95 ? -23.881 -11.567 13.424 1.00 81.56 95 THR A N 1
ATOM 737 C CA . THR A 1 95 ? -24.532 -10.727 12.422 1.00 81.56 95 THR A CA 1
ATOM 738 C C . THR A 1 95 ? -24.323 -9.239 12.704 1.00 81.56 95 THR A C 1
ATOM 740 O O . THR A 1 95 ? -24.206 -8.789 13.847 1.00 81.56 95 THR A O 1
ATOM 743 N N . GLU A 1 96 ? -24.337 -8.444 11.635 1.00 80.75 96 GLU A N 1
ATOM 744 C CA . GLU A 1 96 ? -24.205 -6.989 11.709 1.00 80.75 96 GLU A CA 1
ATOM 745 C C . GLU A 1 96 ? -25.251 -6.339 12.634 1.00 80.75 96 GLU A C 1
ATOM 747 O O . GLU A 1 96 ? -24.951 -5.364 13.325 1.00 80.75 96 GLU A O 1
ATOM 752 N N . TYR A 1 97 ? -26.452 -6.913 12.703 1.00 85.06 97 TYR A N 1
ATOM 753 C CA . TYR A 1 97 ? -27.513 -6.451 13.591 1.00 85.06 97 TYR A CA 1
ATOM 754 C C . TYR A 1 97 ? -27.067 -6.415 15.060 1.00 85.06 97 TYR A C 1
ATOM 756 O O . TYR A 1 97 ? -27.227 -5.392 15.726 1.00 85.06 97 TYR A O 1
ATOM 764 N N . TYR A 1 98 ? -26.472 -7.499 15.570 1.00 84.88 98 TYR A N 1
ATOM 765 C CA . TYR A 1 98 ? -26.064 -7.571 16.978 1.00 84.88 98 TYR A CA 1
ATOM 766 C C . TYR A 1 98 ? -24.845 -6.701 17.279 1.00 84.88 98 TYR A C 1
ATOM 768 O O . TYR A 1 98 ? -24.747 -6.159 18.379 1.00 84.88 98 TYR A O 1
ATOM 776 N N . ARG A 1 99 ? -23.961 -6.491 16.297 1.00 81.19 99 ARG A N 1
ATOM 777 C CA . ARG A 1 99 ? -22.890 -5.491 16.398 1.00 81.19 99 ARG A CA 1
ATOM 778 C C . ARG A 1 99 ? -23.465 -4.092 16.618 1.00 81.19 99 ARG A C 1
ATOM 780 O O . ARG A 1 99 ? -23.085 -3.419 17.573 1.00 81.19 99 ARG A O 1
ATOM 787 N N . TRP A 1 100 ? -24.404 -3.664 15.772 1.00 85.25 100 TRP A N 1
ATOM 788 C CA . TRP A 1 100 ? -25.035 -2.349 15.913 1.00 85.25 100 TRP A CA 1
ATOM 789 C C . TRP A 1 100 ? -25.853 -2.223 17.192 1.00 85.25 100 TRP A C 1
ATOM 791 O O . TRP A 1 100 ? -25.788 -1.188 17.850 1.00 85.25 100 TRP A O 1
ATOM 801 N N . PHE A 1 101 ? -26.548 -3.288 17.587 1.00 87.00 101 PHE A N 1
ATOM 802 C CA . PHE A 1 101 ? -27.267 -3.331 18.852 1.00 87.00 101 PHE A CA 1
ATOM 803 C C . PHE A 1 101 ? -26.340 -3.092 20.053 1.00 87.00 101 PHE A C 1
ATOM 805 O O . PHE A 1 101 ? -26.685 -2.300 20.925 1.00 87.00 101 PHE A O 1
ATOM 812 N N . VAL A 1 102 ? -25.160 -3.724 20.103 1.00 85.00 102 VAL A N 1
ATOM 813 C CA . VAL A 1 102 ? -24.214 -3.507 21.214 1.00 85.00 102 VAL A CA 1
ATOM 814 C C . VAL A 1 102 ? -23.690 -2.076 21.232 1.00 85.00 102 VAL A C 1
ATOM 816 O O . VAL A 1 102 ? -23.666 -1.472 22.300 1.00 85.00 102 VAL A O 1
ATOM 819 N N . PHE A 1 103 ? -23.352 -1.502 20.074 1.00 83.06 103 PHE A N 1
ATOM 820 C CA . PHE A 1 103 ? -22.948 -0.093 19.999 1.00 83.06 103 PHE A CA 1
ATOM 821 C C . PHE A 1 103 ? -24.055 0.869 20.445 1.00 83.06 103 PHE A C 1
ATOM 823 O O . PHE A 1 103 ? -23.784 1.897 21.066 1.00 83.06 103 PHE A O 1
ATOM 830 N N . ASP A 1 104 ? -25.308 0.576 20.102 1.00 87.62 104 ASP A N 1
ATOM 831 C CA . ASP A 1 104 ? -26.442 1.393 20.526 1.00 87.62 104 ASP A CA 1
ATOM 832 C C . ASP A 1 104 ? -26.725 1.241 22.025 1.00 87.62 104 ASP A C 1
ATOM 834 O O . ASP A 1 104 ? -27.039 2.234 22.680 1.00 87.62 104 ASP A O 1
ATOM 838 N N . LEU A 1 105 ? -26.572 0.032 22.573 1.00 86.62 105 LEU A N 1
ATOM 839 C CA . LEU A 1 105 ? -26.702 -0.247 24.002 1.00 86.62 105 LEU A CA 1
ATOM 840 C C . LEU A 1 105 ? -25.617 0.465 24.814 1.00 86.62 105 LEU A C 1
ATOM 842 O O . LEU A 1 105 ? -25.927 1.109 25.811 1.00 86.62 105 LEU A O 1
ATOM 846 N N . GLU A 1 106 ?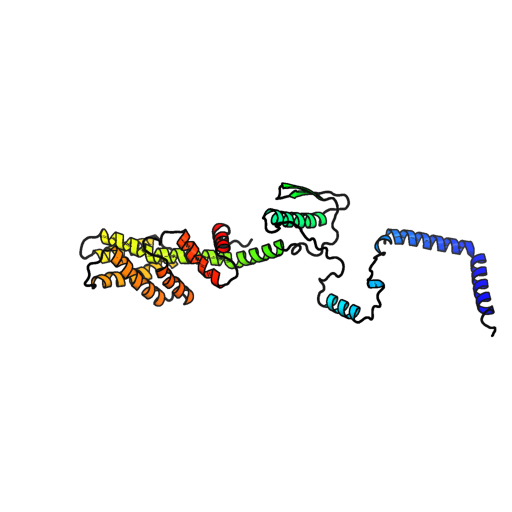 -24.362 0.387 24.377 1.00 83.75 106 GLU A N 1
ATOM 847 C CA . GLU A 1 106 ? -23.251 1.118 24.985 1.00 83.75 106 GLU A CA 1
ATOM 848 C C . GLU A 1 106 ? -23.537 2.618 24.981 1.00 83.75 106 GLU A C 1
ATOM 850 O O . GLU A 1 106 ? -23.541 3.246 26.038 1.00 83.75 106 GLU A O 1
ATOM 855 N N . ARG A 1 107 ? -23.917 3.183 23.828 1.00 85.50 107 ARG A N 1
ATOM 856 C CA . ARG A 1 107 ? -24.292 4.598 23.742 1.00 85.50 107 ARG A CA 1
ATOM 857 C C . ARG A 1 107 ? -25.466 4.946 24.658 1.00 85.50 107 ARG A C 1
ATOM 859 O O . ARG A 1 107 ? -25.439 5.999 25.281 1.00 85.50 107 ARG A O 1
ATOM 866 N N . ALA A 1 108 ? -26.475 4.083 24.772 1.00 87.69 108 ALA A N 1
ATOM 867 C CA . ALA A 1 108 ? -27.599 4.285 25.684 1.00 87.69 108 ALA A CA 1
ATOM 868 C C . ALA A 1 108 ? -27.161 4.322 27.152 1.00 87.69 108 ALA A C 1
ATOM 870 O O . ALA A 1 108 ? -27.649 5.161 27.910 1.00 87.69 108 ALA A O 1
ATOM 871 N N . ILE A 1 109 ? -26.230 3.451 27.547 1.00 85.31 109 ILE A N 1
ATOM 872 C CA . ILE A 1 109 ? -25.653 3.435 28.894 1.00 85.31 109 ILE A CA 1
ATOM 873 C C . ILE A 1 109 ? -24.892 4.738 29.147 1.00 85.31 109 ILE A C 1
ATOM 875 O O . ILE A 1 109 ? -25.143 5.385 30.160 1.00 85.31 109 ILE A O 1
ATOM 879 N N . VAL A 1 110 ? -24.032 5.164 28.214 1.00 83.81 110 VAL A N 1
ATOM 880 C CA . VAL A 1 110 ? -23.276 6.422 28.334 1.00 83.81 110 VAL A CA 1
ATOM 881 C C . VAL A 1 110 ? -24.207 7.630 28.408 1.00 83.81 110 VAL A C 1
ATOM 883 O O . VAL A 1 110 ? -24.080 8.437 29.324 1.00 83.81 110 VAL A O 1
ATOM 886 N N . GLU A 1 111 ? -25.182 7.742 27.509 1.00 86.25 111 GLU A N 1
ATOM 887 C CA . GLU A 1 111 ? -26.142 8.854 27.498 1.00 86.25 111 GLU A CA 1
ATOM 888 C C . GLU A 1 111 ? -26.967 8.905 28.789 1.00 86.25 111 GLU A C 1
ATOM 890 O O . GLU A 1 111 ? -27.188 9.981 29.347 1.00 86.25 111 GLU A O 1
ATOM 895 N N . SER A 1 112 ? -27.338 7.743 29.339 1.00 86.44 112 SER A N 1
ATOM 896 C CA . SER A 1 112 ? -28.049 7.663 30.620 1.00 86.44 112 SER A CA 1
ATOM 897 C C . SER A 1 112 ? -27.226 8.203 31.795 1.00 86.44 112 SER A C 1
ATOM 899 O O . SER A 1 112 ? -27.814 8.607 32.793 1.00 86.44 112 SER A O 1
ATOM 901 N N . THR A 1 113 ? -25.892 8.273 31.702 1.00 82.06 113 THR A N 1
ATOM 902 C CA . THR A 1 113 ? -25.061 8.907 32.750 1.00 82.06 113 THR A CA 1
ATOM 903 C C . THR A 1 113 ? -25.149 10.431 32.760 1.00 82.06 113 THR A C 1
ATOM 905 O O . THR A 1 113 ? -24.820 11.063 33.760 1.00 82.06 113 THR A O 1
ATOM 908 N N . THR A 1 114 ? -25.604 11.032 31.659 1.00 83.31 114 THR A N 1
ATOM 909 C CA . THR A 1 114 ? -25.739 12.490 31.534 1.00 83.31 114 THR A CA 1
ATOM 910 C C . THR A 1 114 ? -27.110 13.000 31.987 1.00 83.31 114 THR A C 1
ATOM 912 O O . THR A 1 114 ? -27.290 14.202 32.186 1.00 83.31 114 THR A O 1
ATOM 915 N N . LEU A 1 115 ? -28.077 12.093 32.170 1.00 85.00 115 LEU A N 1
ATOM 916 C CA . LEU A 1 115 ? -29.430 12.423 32.600 1.00 85.00 115 LEU A CA 1
ATOM 917 C C . LEU A 1 115 ? -29.463 12.877 34.060 1.00 85.00 115 LEU A C 1
ATOM 919 O O . LEU A 1 115 ? -28.843 12.278 34.935 1.00 85.00 115 LEU A O 1
ATOM 923 N N . GLN A 1 116 ? -30.266 13.903 34.339 1.00 83.56 116 GLN A N 1
ATOM 924 C CA . GLN A 1 116 ? -30.632 14.260 35.709 1.00 83.56 116 GLN A CA 1
ATOM 925 C C . GLN A 1 116 ? -31.861 13.458 36.177 1.00 83.56 116 GLN A C 1
ATOM 927 O O . GLN A 1 116 ? -32.656 13.000 35.348 1.00 83.56 116 GLN A O 1
ATOM 932 N N . PRO A 1 117 ? -32.085 13.315 37.497 1.00 79.69 117 PRO A N 1
ATOM 933 C CA . PRO A 1 117 ? -33.276 12.653 38.025 1.00 79.69 117 PRO A CA 1
ATOM 934 C C . PRO A 1 117 ? -34.577 13.238 37.453 1.00 79.69 117 PRO A C 1
ATOM 936 O O . PRO A 1 117 ? -34.826 14.440 37.540 1.00 79.69 117 PRO A O 1
ATOM 939 N N . GLY A 1 118 ? -35.414 12.379 36.865 1.00 82.12 118 GLY A N 1
ATOM 940 C CA . GLY A 1 118 ? -36.693 12.764 36.254 1.00 82.12 118 GLY A CA 1
ATOM 941 C C . GLY A 1 118 ? -36.603 13.291 34.817 1.00 82.12 118 GLY A C 1
ATOM 942 O O . GLY A 1 118 ? -37.641 13.584 34.225 1.00 82.12 118 GLY A O 1
ATOM 943 N N . GLN A 1 119 ? -35.403 13.391 34.237 1.00 86.56 119 GLN A N 1
ATOM 944 C CA . GLN A 1 119 ? -35.238 13.680 32.814 1.00 86.56 119 GLN A CA 1
ATOM 945 C C . GLN A 1 119 ? -35.341 12.415 31.965 1.00 86.56 119 GLN A C 1
ATOM 947 O O . GLN A 1 119 ? -35.005 11.312 32.395 1.00 86.56 119 GLN A O 1
ATOM 952 N N . THR A 1 120 ? -35.778 12.605 30.721 1.00 89.69 120 THR A N 1
ATOM 953 C CA . THR A 1 120 ? -35.818 11.549 29.713 1.00 89.69 120 THR A CA 1
ATOM 954 C C . THR A 1 120 ? -35.078 11.981 28.458 1.00 89.69 120 THR A C 1
ATOM 956 O O . THR A 1 120 ? -35.282 13.103 27.995 1.00 89.69 120 THR A O 1
ATOM 959 N N . ALA A 1 121 ? -34.303 11.081 27.862 1.00 88.62 121 ALA A N 1
ATOM 960 C CA . ALA A 1 121 ? -33.721 11.267 26.533 1.00 88.62 121 ALA A CA 1
ATOM 961 C C . ALA A 1 121 ? -34.290 10.238 25.555 1.00 88.62 121 ALA A C 1
ATOM 963 O O . ALA A 1 121 ? -34.712 9.154 25.946 1.00 88.62 121 ALA A O 1
ATOM 964 N N . THR A 1 122 ? -34.318 10.578 24.269 1.00 91.25 122 THR A N 1
ATOM 965 C CA . THR A 1 122 ? -34.692 9.637 23.208 1.00 91.25 122 THR A CA 1
ATOM 966 C C . THR A 1 122 ? -33.483 9.394 22.325 1.00 91.25 122 THR A C 1
ATOM 968 O O . THR A 1 122 ? -32.962 10.327 21.719 1.00 91.25 122 THR A O 1
ATOM 971 N N . LEU A 1 123 ? -33.054 8.139 22.250 1.00 89.62 123 LEU A N 1
ATOM 972 C CA . LEU A 1 123 ? -31.900 7.711 21.483 1.00 89.62 123 LEU A CA 1
ATOM 973 C C . LEU A 1 123 ? -32.354 6.971 20.214 1.00 89.62 123 LEU A C 1
ATOM 975 O O . LEU A 1 123 ? -32.943 5.894 20.329 1.00 89.62 123 LEU A O 1
ATOM 979 N N . PRO A 1 124 ? -32.094 7.497 19.007 1.00 91.38 124 PRO A N 1
ATOM 980 C CA . PRO A 1 124 ? -32.415 6.791 17.769 1.00 91.38 124 PRO A CA 1
ATOM 981 C C . PRO A 1 124 ? -31.451 5.622 17.555 1.00 91.38 124 PRO A C 1
ATOM 983 O O . PRO A 1 124 ? -30.238 5.819 17.578 1.00 91.38 124 PRO A O 1
ATOM 986 N N . LEU A 1 125 ? -31.965 4.417 17.335 1.00 87.75 125 LEU A N 1
ATOM 987 C CA . LEU A 1 125 ? -31.161 3.208 17.149 1.00 87.75 125 LEU A CA 1
ATOM 988 C C . LEU A 1 125 ? -30.743 3.054 15.681 1.00 87.75 125 LEU A C 1
ATOM 990 O O . LEU A 1 125 ? -31.529 3.312 14.768 1.00 87.75 125 LEU A O 1
ATOM 994 N N . ARG A 1 126 ? -29.520 2.579 15.437 1.00 85.12 126 ARG A N 1
ATOM 995 C CA . ARG A 1 126 ? -28.990 2.291 14.092 1.00 85.12 126 ARG A CA 1
ATOM 996 C C . ARG A 1 126 ? -29.704 1.117 13.433 1.00 85.12 126 ARG A C 1
ATOM 998 O O . ARG A 1 126 ? -29.851 1.086 12.218 1.00 85.12 126 ARG A O 1
ATOM 1005 N N . ILE A 1 127 ? -30.202 0.189 14.245 1.00 85.69 127 ILE A N 1
ATOM 1006 C CA . ILE A 1 127 ? -31.059 -0.923 13.813 1.00 85.69 127 ILE A CA 1
ATOM 1007 C C . ILE A 1 127 ? -32.517 -0.505 13.540 1.00 85.69 127 ILE A C 1
ATOM 1009 O O . ILE A 1 127 ? -33.343 -1.345 13.188 1.00 85.69 127 ILE A O 1
ATOM 1013 N N . GLY A 1 128 ? -32.835 0.785 13.686 1.00 85.50 128 GLY A N 1
ATOM 1014 C CA . GLY A 1 128 ? -34.175 1.336 13.521 1.00 85.50 128 GLY A CA 1
ATOM 1015 C C . GLY A 1 128 ? -34.963 1.414 14.831 1.00 85.50 128 GLY A C 1
ATOM 1016 O O . GLY A 1 128 ? -34.808 0.599 15.739 1.00 85.50 128 GLY A O 1
ATOM 1017 N N . GLY A 1 129 ? -35.838 2.418 14.917 1.00 89.19 129 GLY A N 1
ATOM 1018 C CA . GLY A 1 129 ? -36.611 2.727 16.122 1.00 89.19 129 GLY A CA 1
ATOM 1019 C C . GLY A 1 129 ? -35.876 3.657 17.090 1.00 89.19 129 GLY A C 1
ATOM 1020 O O . GLY A 1 129 ? -34.764 4.108 16.828 1.00 89.19 129 GLY A O 1
ATOM 1021 N N . ASN A 1 130 ? -36.527 3.955 18.213 1.00 90.62 130 ASN A N 1
ATOM 1022 C CA . ASN A 1 130 ? -36.023 4.868 19.234 1.00 90.62 130 ASN A CA 1
ATOM 1023 C C . ASN A 1 130 ? -36.097 4.201 20.610 1.00 90.62 130 ASN A C 1
ATOM 1025 O O . ASN A 1 130 ? -37.092 3.551 20.929 1.00 90.62 130 ASN A O 1
ATOM 1029 N N . LEU A 1 131 ? -35.076 4.414 21.436 1.00 89.25 131 LEU A N 1
ATOM 1030 C CA . LEU A 1 131 ? -35.046 3.999 22.832 1.00 89.25 131 LEU A CA 1
ATOM 1031 C C . LEU A 1 131 ? -35.244 5.219 23.733 1.00 89.25 131 LEU A C 1
ATOM 1033 O O . LEU A 1 131 ? -34.491 6.187 23.646 1.00 89.25 131 LEU A O 1
ATOM 1037 N N . THR A 1 132 ? -36.244 5.177 24.610 1.00 91.50 132 THR A N 1
ATOM 1038 C CA . THR A 1 132 ? -36.438 6.217 25.625 1.00 91.50 132 THR A CA 1
ATOM 1039 C C . THR A 1 132 ? -35.660 5.852 26.883 1.00 91.50 132 THR A C 1
ATOM 1041 O O . THR A 1 132 ? -35.919 4.831 27.514 1.00 91.50 132 THR A O 1
ATOM 1044 N N . LEU A 1 133 ? -34.711 6.703 27.244 1.00 89.69 133 LEU A N 1
ATOM 1045 C CA . LEU A 1 133 ? -33.911 6.615 28.455 1.00 89.69 133 LEU A CA 1
ATOM 1046 C C . LEU A 1 133 ? -34.632 7.400 29.549 1.00 89.69 133 LEU A C 1
ATOM 1048 O O . LEU A 1 133 ? -34.928 8.576 29.354 1.00 89.69 133 LEU A O 1
ATOM 1052 N N . THR A 1 134 ? -34.944 6.758 30.672 1.00 86.50 134 THR A N 1
ATOM 1053 C CA . THR A 1 134 ? -35.736 7.365 31.760 1.00 86.50 134 THR A CA 1
ATOM 1054 C C . THR A 1 134 ? -35.072 7.277 33.130 1.00 86.50 134 THR A C 1
ATOM 1056 O O . THR A 1 134 ? -35.587 7.843 34.090 1.00 86.50 134 THR A O 1
ATOM 1059 N N . ALA A 1 135 ? -33.973 6.531 33.246 1.00 81.00 135 ALA A N 1
ATOM 1060 C CA . ALA A 1 135 ? -33.282 6.289 34.505 1.00 81.00 135 ALA A CA 1
ATOM 1061 C C . ALA A 1 135 ? -31.823 6.749 34.380 1.00 81.00 135 ALA A C 1
ATOM 1063 O O . ALA A 1 135 ? -31.119 6.235 33.507 1.00 81.00 135 ALA A O 1
ATOM 1064 N N . PRO A 1 136 ? -31.366 7.701 35.214 1.00 80.62 136 PRO A N 1
ATOM 1065 C CA . PRO A 1 136 ? -29.973 8.111 35.208 1.00 80.62 136 PRO A CA 1
ATOM 1066 C C . PRO A 1 136 ? -29.079 7.005 35.780 1.00 80.62 136 PRO A C 1
ATOM 1068 O O . PRO A 1 136 ? -29.442 6.343 36.754 1.00 80.62 136 PRO A O 1
ATOM 1071 N N . ILE A 1 137 ? -27.907 6.808 35.175 1.00 77.81 137 ILE A N 1
ATOM 1072 C CA . ILE A 1 137 ? -26.869 5.907 35.690 1.00 77.81 137 ILE A CA 1
ATOM 1073 C C . ILE A 1 137 ? -25.823 6.759 36.401 1.00 77.81 137 ILE A C 1
ATOM 1075 O O . ILE A 1 137 ? -25.009 7.427 35.767 1.00 77.81 137 ILE A O 1
ATOM 1079 N N . GLU A 1 138 ? -25.840 6.736 37.729 1.00 65.75 138 GLU A N 1
ATOM 1080 C CA . GLU A 1 138 ? -24.861 7.457 38.537 1.00 65.75 138 GLU A CA 1
ATOM 1081 C C . GLU A 1 138 ? -23.574 6.618 38.682 1.00 65.75 138 GLU A C 1
ATOM 1083 O O . GLU A 1 138 ? -23.631 5.416 38.940 1.00 65.75 138 GLU A O 1
ATOM 1088 N N . PHE A 1 139 ? -22.407 7.260 38.537 1.00 63.59 139 PHE A N 1
ATOM 1089 C CA . PHE A 1 139 ? -21.074 6.687 38.810 1.00 63.59 139 PHE A CA 1
ATOM 1090 C C . PHE A 1 139 ? -20.552 5.600 37.842 1.00 63.59 139 PHE A C 1
ATOM 1092 O O . PHE A 1 139 ? -19.921 4.630 38.267 1.00 63.59 139 PHE A O 1
ATOM 1099 N N . LEU A 1 140 ? -20.720 5.777 36.526 1.00 68.81 140 LEU A N 1
ATOM 1100 C CA . LEU A 1 140 ? -20.039 4.934 35.531 1.00 68.81 140 LEU A CA 1
ATOM 1101 C C . LEU A 1 140 ? -18.534 5.264 35.468 1.00 68.81 140 LEU A C 1
ATOM 1103 O O . LEU A 1 140 ? -18.144 6.335 35.010 1.00 68.81 140 LEU A O 1
ATOM 1107 N N . ALA A 1 141 ? -17.684 4.339 35.924 1.00 59.31 141 ALA A N 1
ATOM 1108 C CA . ALA A 1 141 ? -16.269 4.626 36.179 1.00 59.31 141 ALA A CA 1
ATOM 1109 C C . ALA A 1 141 ? -15.389 4.808 34.922 1.00 59.31 141 ALA A C 1
ATOM 1111 O O . ALA A 1 141 ? -14.357 5.464 35.026 1.00 59.31 141 ALA A O 1
ATOM 1112 N N . ASN A 1 142 ? -15.761 4.275 33.751 1.00 62.88 142 ASN A N 1
ATOM 1113 C CA . ASN A 1 142 ? -15.109 4.565 32.464 1.00 62.88 142 ASN A CA 1
ATOM 1114 C C . ASN A 1 142 ? -15.894 3.917 31.299 1.00 62.88 142 ASN A C 1
ATOM 1116 O O . ASN A 1 142 ? -15.806 2.700 31.130 1.00 62.88 142 ASN A O 1
ATOM 1120 N N . PRO A 1 143 ? -16.647 4.674 30.485 1.00 63.72 143 PRO A N 1
ATOM 1121 C CA . PRO A 1 143 ? -17.402 4.097 29.374 1.00 63.72 143 PRO A CA 1
ATOM 1122 C C . PRO A 1 143 ? -16.542 3.660 28.182 1.00 63.72 143 PRO A C 1
ATOM 1124 O O . PRO A 1 143 ? -17.000 2.846 27.396 1.00 63.72 143 PRO A O 1
ATOM 1127 N N . ALA A 1 144 ? -15.309 4.161 28.043 1.00 57.34 144 ALA A N 1
ATOM 1128 C CA . ALA A 1 144 ? -14.513 3.996 26.820 1.00 57.34 144 ALA A CA 1
ATOM 1129 C C . ALA A 1 144 ? -14.039 2.553 26.544 1.00 57.34 144 ALA A C 1
ATOM 1131 O O . ALA A 1 144 ? -13.524 2.279 25.466 1.00 57.34 144 ALA A O 1
ATOM 1132 N N . ASN A 1 145 ? -14.203 1.643 27.512 1.00 57.88 145 ASN A N 1
ATOM 1133 C CA . ASN A 1 145 ? -13.859 0.221 27.401 1.00 57.88 145 ASN A CA 1
ATOM 1134 C C . ASN A 1 145 ? -15.054 -0.686 27.763 1.00 57.88 145 ASN A C 1
ATOM 1136 O O . ASN A 1 145 ? -14.853 -1.816 28.213 1.00 57.88 145 ASN A O 1
ATOM 1140 N N . ALA A 1 146 ? -16.289 -0.180 27.668 1.00 61.56 146 ALA A N 1
ATOM 1141 C CA . ALA A 1 146 ? -17.465 -0.885 28.174 1.00 61.56 146 ALA A CA 1
ATOM 1142 C C . ALA A 1 146 ? -17.919 -2.034 27.259 1.00 61.56 146 ALA A C 1
ATOM 1144 O O . ALA A 1 146 ? -18.494 -3.007 27.755 1.00 61.56 146 ALA A O 1
ATOM 1145 N N . SER A 1 147 ? -17.629 -1.974 25.954 1.00 66.06 147 SER A N 1
ATOM 1146 C CA . SER A 1 147 ? -17.923 -3.061 25.021 1.00 66.06 147 SER A CA 1
ATOM 1147 C C . SER A 1 147 ? -16.683 -3.686 24.383 1.00 66.06 147 SER A C 1
ATOM 1149 O O . SER A 1 147 ? -15.651 -3.057 24.146 1.00 66.06 147 SER A O 1
ATOM 1151 N N . VAL A 1 148 ? -16.819 -4.966 24.020 1.00 65.44 148 VAL A N 1
ATOM 1152 C CA . VAL A 1 148 ? -15.817 -5.670 23.210 1.00 65.44 148 VAL A CA 1
ATOM 1153 C C . VAL A 1 148 ? -15.593 -4.965 21.866 1.00 65.44 148 VAL A C 1
ATOM 1155 O O . VAL A 1 148 ? -14.494 -5.004 21.322 1.00 65.44 148 VAL A O 1
ATOM 1158 N N . TYR A 1 149 ? -16.613 -4.284 21.338 1.00 67.94 149 TYR A N 1
ATOM 1159 C CA . TYR A 1 149 ? -16.526 -3.594 20.059 1.00 67.94 149 TYR A CA 1
ATOM 1160 C C . TYR A 1 149 ? -15.760 -2.280 20.144 1.00 67.94 149 TYR A C 1
ATOM 1162 O O . TYR A 1 149 ? -15.074 -1.957 19.182 1.00 67.94 149 TYR A O 1
ATOM 1170 N N . ASP A 1 150 ? -15.797 -1.571 21.270 1.00 67.38 150 ASP A N 1
ATOM 1171 C CA . ASP A 1 150 ? -14.942 -0.402 21.495 1.00 67.38 150 ASP A CA 1
ATOM 1172 C C . ASP A 1 150 ? -13.471 -0.809 21.652 1.00 67.38 150 ASP A C 1
ATOM 1174 O O . ASP A 1 150 ? -12.574 -0.162 21.100 1.00 67.38 150 ASP A O 1
ATOM 1178 N N . VAL A 1 151 ? -13.204 -1.975 22.252 1.00 67.00 151 VAL A N 1
ATOM 1179 C CA . VAL A 1 151 ? -11.861 -2.580 22.230 1.00 67.00 151 VAL A CA 1
ATOM 1180 C C . VAL A 1 151 ? -11.436 -2.925 20.795 1.00 67.00 151 VAL A C 1
ATOM 1182 O O . VAL A 1 151 ? -10.346 -2.547 20.370 1.00 67.00 151 VAL A O 1
ATOM 1185 N N . TYR A 1 152 ? -12.295 -3.570 19.999 1.00 69.19 152 TYR A N 1
ATOM 1186 C CA . TYR A 1 152 ? -11.983 -3.856 18.592 1.00 69.19 152 TYR A CA 1
ATOM 1187 C C . TYR A 1 152 ? -11.820 -2.588 17.749 1.00 69.19 152 TYR A C 1
ATOM 1189 O O . TYR A 1 152 ? -10.923 -2.526 16.909 1.00 69.19 152 TYR A O 1
ATOM 1197 N N . ARG A 1 153 ? -12.650 -1.567 17.974 1.00 73.62 153 ARG A N 1
ATOM 1198 C CA . ARG A 1 153 ? -12.583 -0.281 17.281 1.00 73.62 153 ARG A CA 1
ATOM 1199 C C . ARG A 1 153 ? -11.293 0.447 17.617 1.00 73.62 153 ARG A C 1
ATOM 1201 O O . ARG A 1 153 ? -10.644 0.946 16.706 1.00 73.62 153 ARG A O 1
ATOM 1208 N N . SER A 1 154 ? -10.900 0.487 18.888 1.00 71.12 154 SER A N 1
ATOM 1209 C CA . SER A 1 154 ? -9.638 1.108 19.299 1.00 71.12 154 SER A CA 1
ATOM 1210 C C . SER A 1 154 ? -8.434 0.381 18.698 1.00 71.12 154 SER A C 1
ATOM 1212 O O . SER A 1 154 ? -7.498 1.034 18.243 1.00 71.12 154 SER A O 1
ATOM 1214 N N . TYR A 1 155 ? -8.482 -0.951 18.601 1.00 74.62 155 TYR A N 1
ATOM 1215 C CA . TYR A 1 155 ? -7.446 -1.727 17.923 1.00 74.62 155 TYR A CA 1
ATOM 1216 C C . TYR A 1 155 ? -7.405 -1.447 16.415 1.00 74.62 155 TYR A C 1
ATOM 1218 O O . TYR A 1 155 ? -6.340 -1.159 15.875 1.00 74.62 155 TYR A O 1
ATOM 1226 N N . ALA A 1 156 ? -8.558 -1.460 15.740 1.00 76.81 156 ALA A N 1
ATOM 1227 C CA . ALA A 1 156 ? -8.660 -1.142 14.317 1.00 76.81 156 ALA A CA 1
ATOM 1228 C C . ALA A 1 156 ? -8.188 0.289 14.017 1.00 76.81 156 ALA A C 1
ATOM 1230 O O . ALA A 1 156 ? -7.454 0.497 13.058 1.00 76.81 156 ALA A O 1
ATOM 1231 N N . PHE A 1 157 ? -8.538 1.254 14.870 1.00 80.75 157 PHE A N 1
ATOM 1232 C CA . PHE A 1 157 ? -8.075 2.637 14.780 1.00 80.75 157 PHE A CA 1
ATOM 1233 C C . PHE A 1 157 ? -6.557 2.745 14.960 1.00 80.75 157 PHE A C 1
ATOM 1235 O O . PHE A 1 157 ? -5.887 3.421 14.186 1.00 80.75 157 PHE A O 1
ATOM 1242 N N . GLN A 1 158 ? -5.984 2.054 15.950 1.00 80.38 158 GLN A N 1
ATOM 1243 C CA . GLN A 1 158 ? -4.533 2.033 16.155 1.00 80.38 158 GLN A CA 1
ATOM 1244 C C . GLN A 1 158 ? -3.784 1.350 15.008 1.00 80.38 158 GLN A C 1
ATOM 1246 O O . GLN A 1 158 ? -2.673 1.756 14.678 1.00 80.38 158 GLN A O 1
ATOM 1251 N N . LEU A 1 159 ? -4.362 0.313 14.402 1.00 82.06 159 LEU A N 1
ATOM 1252 C CA . LEU A 1 159 ? -3.802 -0.285 13.196 1.00 82.06 159 LEU A CA 1
ATOM 1253 C C . LEU A 1 159 ? -3.883 0.693 12.025 1.00 82.06 159 LEU A C 1
ATOM 1255 O O . LEU A 1 159 ? -2.870 0.939 11.380 1.00 82.06 159 LEU A O 1
ATOM 1259 N N . ALA A 1 160 ? -5.050 1.289 11.782 1.00 84.25 160 ALA A N 1
ATOM 1260 C CA . ALA A 1 160 ? -5.251 2.251 10.704 1.00 84.25 160 ALA A CA 1
ATOM 1261 C C . ALA A 1 160 ? -4.288 3.442 10.818 1.00 84.25 160 ALA A C 1
ATOM 1263 O O . ALA A 1 160 ? -3.630 3.778 9.841 1.00 84.25 160 ALA A O 1
ATOM 1264 N N . SER A 1 161 ? -4.112 4.011 12.013 1.00 82.25 161 SER A N 1
ATOM 1265 C CA . SER A 1 161 ? -3.201 5.144 12.230 1.00 82.25 161 SER A CA 1
ATOM 1266 C C . SER A 1 161 ? -1.721 4.787 12.093 1.00 82.25 161 SER A C 1
ATOM 1268 O O . SER A 1 161 ? -0.912 5.641 11.746 1.00 82.25 161 SER A O 1
ATOM 1270 N N . ARG A 1 162 ? -1.336 3.528 12.336 1.00 83.31 162 ARG A N 1
ATOM 1271 C CA . ARG A 1 162 ? 0.048 3.068 12.128 1.00 83.31 162 ARG A CA 1
ATOM 1272 C C . ARG A 1 162 ? 0.340 2.685 10.683 1.00 83.31 162 ARG A C 1
ATOM 1274 O O . ARG A 1 162 ? 1.476 2.840 10.244 1.00 83.31 162 ARG A O 1
ATOM 1281 N N . PHE A 1 163 ? -0.646 2.135 9.980 1.00 86.12 163 PHE A N 1
ATOM 1282 C CA . PHE A 1 163 ? -0.465 1.583 8.640 1.00 86.12 163 PHE A CA 1
ATOM 1283 C C . PHE A 1 163 ? -0.936 2.505 7.518 1.00 86.12 163 PHE A C 1
ATOM 1285 O O . PHE A 1 163 ? -0.531 2.261 6.390 1.00 86.12 163 PHE A O 1
ATOM 1292 N N . GLY A 1 164 ? -1.732 3.544 7.794 1.00 85.44 164 GLY A N 1
ATOM 1293 C CA . GLY A 1 164 ? -2.311 4.428 6.776 1.00 85.44 164 GLY A CA 1
ATOM 1294 C C . GLY A 1 164 ? -1.253 4.975 5.824 1.00 85.44 164 GLY A C 1
ATOM 1295 O O . GLY A 1 164 ? -1.217 4.600 4.653 1.00 85.44 164 GLY A O 1
ATOM 1296 N N . ASP A 1 165 ? -0.326 5.774 6.344 1.00 85.25 165 ASP A N 1
ATOM 1297 C CA . ASP A 1 165 ? 0.757 6.370 5.558 1.00 85.25 165 ASP A CA 1
ATOM 1298 C C . ASP A 1 165 ? 1.612 5.307 4.848 1.00 85.25 165 ASP A C 1
ATOM 1300 O O . ASP A 1 165 ? 1.954 5.456 3.676 1.00 85.25 165 ASP A O 1
ATOM 1304 N N . LEU A 1 166 ? 1.930 4.202 5.535 1.00 86.06 166 LEU A N 1
ATOM 1305 C CA . LEU A 1 166 ? 2.763 3.125 4.988 1.00 86.06 166 LEU A CA 1
ATOM 1306 C C . LEU A 1 166 ? 2.094 2.420 3.806 1.00 86.06 166 LEU A C 1
ATOM 1308 O O . LEU A 1 166 ? 2.759 2.125 2.817 1.00 86.06 166 LEU A O 1
ATOM 1312 N N . VAL A 1 167 ? 0.789 2.166 3.899 1.00 90.38 167 VAL A N 1
ATOM 1313 C CA . VAL A 1 167 ? -0.013 1.561 2.833 1.00 90.38 167 VAL A CA 1
ATOM 1314 C C . VAL A 1 167 ? -0.002 2.453 1.596 1.00 90.38 167 VAL A C 1
ATOM 1316 O O . VAL A 1 167 ? 0.321 1.982 0.506 1.00 90.38 167 VAL A O 1
ATOM 1319 N N . HIS A 1 168 ? -0.265 3.751 1.766 1.00 90.69 168 HIS A N 1
ATOM 1320 C CA . HIS A 1 168 ? -0.245 4.710 0.659 1.00 90.69 168 HIS A CA 1
ATOM 1321 C C . HIS A 1 168 ? 1.146 4.833 0.030 1.00 90.69 168 HIS A C 1
ATOM 1323 O O . HIS A 1 168 ? 1.273 4.773 -1.194 1.00 90.69 168 HIS A O 1
ATOM 1329 N N . LEU A 1 169 ? 2.200 4.936 0.846 1.00 87.56 169 LEU A N 1
ATOM 1330 C CA . LEU A 1 169 ? 3.583 4.982 0.362 1.00 87.56 169 LEU A CA 1
ATOM 1331 C C . LEU A 1 169 ? 3.957 3.722 -0.422 1.00 87.56 169 LEU A C 1
ATOM 1333 O O . LEU A 1 169 ? 4.558 3.830 -1.490 1.00 87.56 169 LEU A O 1
ATOM 1337 N N . GLN A 1 170 ? 3.576 2.541 0.069 1.00 90.00 170 GLN A N 1
ATOM 1338 C CA . GLN A 1 170 ? 3.879 1.274 -0.592 1.00 90.00 170 GLN A CA 1
ATOM 1339 C C . GLN A 1 170 ? 3.153 1.141 -1.936 1.00 90.00 170 GLN A C 1
ATOM 1341 O O . GLN A 1 170 ? 3.749 0.678 -2.914 1.00 90.00 170 GLN A O 1
ATOM 1346 N N . VAL A 1 171 ? 1.892 1.578 -2.020 1.00 91.44 171 VAL A N 1
ATOM 1347 C CA . VAL A 1 171 ? 1.140 1.569 -3.284 1.00 91.44 171 VAL A CA 1
ATOM 1348 C C . VAL A 1 171 ? 1.764 2.535 -4.289 1.00 91.44 171 VAL A C 1
ATOM 1350 O O . VAL A 1 171 ? 2.045 2.130 -5.417 1.00 91.44 171 VAL A O 1
ATOM 1353 N N . VAL A 1 172 ? 2.075 3.771 -3.886 1.00 88.62 172 VAL A N 1
ATOM 1354 C CA . VAL A 1 172 ? 2.723 4.765 -4.766 1.00 88.62 172 VAL A CA 1
ATOM 1355 C C . VAL A 1 172 ? 4.104 4.292 -5.226 1.00 88.62 172 VAL A C 1
ATOM 1357 O O . VAL A 1 172 ? 4.460 4.451 -6.398 1.00 88.62 172 VAL A O 1
ATOM 1360 N N . PHE A 1 173 ? 4.880 3.675 -4.333 1.00 90.19 173 PHE A N 1
ATOM 1361 C CA . PHE A 1 173 ? 6.178 3.093 -4.664 1.00 90.19 173 PHE A CA 1
ATOM 1362 C C . PHE A 1 173 ? 6.046 1.984 -5.713 1.00 90.19 173 PHE A C 1
ATOM 1364 O O . PHE A 1 173 ? 6.749 2.004 -6.723 1.00 90.19 173 PHE A O 1
ATOM 1371 N N . THR A 1 174 ? 5.102 1.061 -5.518 1.00 93.12 174 THR A N 1
ATOM 1372 C CA . THR A 1 174 ? 4.861 -0.054 -6.447 1.00 93.12 174 THR A CA 1
ATOM 1373 C C . THR A 1 174 ? 4.355 0.449 -7.799 1.00 93.12 174 THR A C 1
ATOM 1375 O O . THR A 1 174 ? 4.864 0.027 -8.833 1.00 93.12 174 THR A O 1
ATOM 1378 N N . GLN A 1 175 ? 3.426 1.410 -7.814 1.00 91.44 175 GLN A N 1
ATOM 1379 C CA . GLN A 1 175 ? 2.958 2.070 -9.038 1.00 91.44 175 GLN A CA 1
ATOM 1380 C C . GLN A 1 175 ? 4.108 2.738 -9.801 1.00 91.44 175 GLN A C 1
ATOM 1382 O O . GLN A 1 175 ? 4.200 2.601 -11.021 1.00 91.44 175 GLN A O 1
ATOM 1387 N N . SER A 1 176 ? 5.009 3.420 -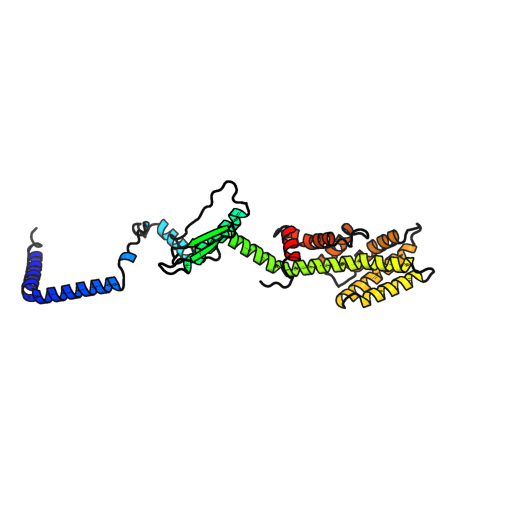9.090 1.00 90.44 176 SER A N 1
ATOM 1388 C CA . SER A 1 176 ? 6.182 4.061 -9.691 1.00 90.44 176 SER A CA 1
ATOM 1389 C C . SER A 1 176 ? 7.143 3.028 -10.280 1.00 90.44 176 SER A C 1
ATOM 1391 O O . SER A 1 176 ? 7.551 3.168 -11.431 1.00 90.44 176 SER A O 1
ATOM 1393 N N . ALA A 1 177 ? 7.454 1.965 -9.532 1.00 93.00 177 ALA A N 1
ATOM 1394 C CA . ALA A 1 177 ? 8.318 0.883 -9.998 1.00 93.00 177 ALA A CA 1
ATOM 1395 C C . ALA A 1 177 ? 7.746 0.214 -11.252 1.00 93.00 177 ALA A C 1
ATOM 1397 O O . ALA A 1 177 ? 8.439 0.097 -12.259 1.00 93.00 177 ALA A O 1
ATOM 1398 N N . VAL A 1 178 ? 6.464 -0.158 -11.225 1.00 94.94 178 VAL A N 1
ATOM 1399 C CA . VAL A 1 178 ? 5.797 -0.814 -12.354 1.00 94.94 178 VAL A CA 1
ATOM 1400 C C . VAL A 1 178 ? 5.717 0.119 -13.571 1.00 94.94 178 VAL A C 1
ATOM 1402 O O . VAL A 1 178 ? 6.033 -0.278 -14.696 1.00 94.94 178 VAL A O 1
ATOM 1405 N N . GLY A 1 179 ? 5.377 1.391 -13.358 1.00 92.50 179 GLY A N 1
ATOM 1406 C CA . GLY A 1 179 ? 5.348 2.399 -14.417 1.00 92.50 179 GLY A CA 1
ATOM 1407 C C . GLY A 1 179 ? 6.718 2.644 -15.055 1.00 92.50 179 GLY A C 1
ATOM 1408 O O . GLY A 1 179 ? 6.806 2.827 -16.268 1.00 92.50 179 GLY A O 1
ATOM 1409 N N . ILE A 1 180 ? 7.797 2.601 -14.273 1.00 95.00 180 ILE A N 1
ATOM 1410 C CA . ILE A 1 180 ? 9.163 2.763 -14.783 1.00 95.00 180 ILE A CA 1
ATOM 1411 C C . ILE A 1 180 ? 9.619 1.498 -15.520 1.00 95.00 180 ILE A C 1
ATOM 1413 O O . ILE A 1 180 ? 10.080 1.591 -16.658 1.00 95.00 180 ILE A O 1
ATOM 1417 N N . TYR A 1 181 ? 9.471 0.325 -14.902 1.00 96.44 181 TYR A N 1
ATOM 1418 C CA . TYR A 1 181 ? 10.035 -0.924 -15.411 1.00 96.44 181 TYR A CA 1
ATOM 1419 C C . TYR A 1 181 ? 9.315 -1.485 -16.629 1.00 96.44 181 TYR A C 1
ATOM 1421 O O . TYR A 1 181 ? 9.979 -2.036 -17.492 1.00 96.44 181 TYR A O 1
ATOM 1429 N N . TRP A 1 182 ? 8.001 -1.308 -16.761 1.00 97.31 182 TRP A N 1
ATOM 1430 C CA . TRP A 1 182 ? 7.271 -1.763 -17.952 1.00 97.31 182 TRP A CA 1
ATOM 1431 C C . TRP A 1 182 ? 6.837 -0.604 -18.853 1.00 97.31 182 TRP A C 1
ATOM 1433 O O . TRP A 1 182 ? 6.832 -0.742 -20.077 1.00 97.31 182 TRP A O 1
ATOM 1443 N N . GLY A 1 183 ? 6.547 0.572 -18.288 1.00 95.25 183 GLY A N 1
ATOM 1444 C CA . GLY A 1 183 ? 6.109 1.727 -19.073 1.00 95.25 183 GLY A CA 1
ATOM 1445 C C . GLY A 1 183 ? 7.214 2.337 -19.939 1.00 95.25 183 GLY A C 1
ATOM 1446 O O . GLY A 1 183 ? 6.966 2.628 -21.111 1.00 95.25 183 GLY A O 1
ATOM 1447 N N . LEU A 1 184 ? 8.443 2.491 -19.423 1.00 96.38 184 LEU A N 1
ATOM 1448 C CA . LEU A 1 184 ? 9.541 3.051 -20.227 1.00 96.38 184 LEU A CA 1
ATOM 1449 C C . LEU A 1 184 ? 9.965 2.123 -21.369 1.00 96.38 184 LEU A C 1
ATOM 1451 O O . LEU A 1 184 ? 10.078 2.614 -22.493 1.00 96.38 184 LEU A O 1
ATOM 1455 N N . PRO A 1 185 ? 10.135 0.802 -21.162 1.00 97.62 185 PRO A N 1
ATOM 1456 C CA . PRO A 1 185 ? 10.397 -0.112 -22.266 1.00 97.62 185 PRO A CA 1
ATOM 1457 C C . PRO A 1 185 ? 9.285 -0.134 -23.311 1.00 97.62 185 PRO A C 1
ATOM 1459 O O . PRO A 1 185 ? 9.584 -0.213 -24.503 1.00 97.62 185 PRO A O 1
ATOM 1462 N N . LEU A 1 186 ? 8.014 -0.020 -22.904 1.00 96.06 186 LEU A N 1
ATOM 1463 C CA . LEU A 1 186 ? 6.894 0.061 -23.844 1.00 96.06 186 LEU A CA 1
ATOM 1464 C C . LEU A 1 186 ? 6.978 1.328 -24.709 1.00 96.06 186 LEU A C 1
ATOM 1466 O O . LEU A 1 186 ? 6.849 1.249 -25.935 1.00 96.06 186 LEU A O 1
ATOM 1470 N N . TYR A 1 187 ? 7.228 2.484 -24.087 1.00 96.06 187 TYR A N 1
ATOM 1471 C CA . TYR A 1 187 ? 7.398 3.751 -24.801 1.00 96.06 187 TYR A CA 1
ATOM 1472 C C . TYR A 1 187 ? 8.598 3.693 -25.755 1.00 96.06 187 TYR A C 1
ATOM 1474 O O . TYR A 1 187 ? 8.460 3.973 -26.947 1.00 96.06 187 TYR A O 1
ATOM 1482 N N . PHE A 1 188 ? 9.749 3.231 -25.258 1.00 97.50 188 PHE A N 1
ATOM 1483 C CA . PHE A 1 188 ? 10.970 3.061 -26.042 1.00 97.50 188 PHE A CA 1
ATOM 1484 C C . PHE A 1 188 ? 10.745 2.154 -27.251 1.00 97.50 188 PHE A C 1
ATOM 1486 O O . PHE A 1 188 ? 11.099 2.505 -28.374 1.00 97.50 188 PHE A O 1
ATOM 1493 N N . THR A 1 189 ? 10.132 0.987 -27.043 1.00 96.06 189 THR A N 1
ATOM 1494 C CA . THR A 1 189 ? 9.898 0.009 -28.115 1.00 96.06 189 THR A CA 1
ATOM 1495 C C . THR A 1 189 ? 8.965 0.582 -29.178 1.00 96.06 189 THR A C 1
ATOM 1497 O O . THR A 1 189 ? 9.188 0.377 -30.370 1.00 96.06 189 THR A O 1
ATOM 1500 N N . THR A 1 190 ? 7.965 1.366 -28.769 1.00 95.00 190 THR A N 1
ATOM 1501 C CA . THR A 1 190 ? 7.062 2.063 -29.693 1.00 95.00 190 THR A CA 1
ATOM 1502 C C . THR A 1 190 ? 7.811 3.093 -30.541 1.00 95.00 190 THR A C 1
ATOM 1504 O O . THR A 1 190 ? 7.682 3.076 -31.766 1.00 95.00 190 THR A O 1
ATOM 1507 N N . ALA A 1 191 ? 8.642 3.940 -29.923 1.00 95.06 191 ALA A N 1
ATOM 1508 C CA . ALA A 1 191 ? 9.471 4.917 -30.635 1.00 95.06 191 ALA A CA 1
ATOM 1509 C C . ALA A 1 191 ? 10.472 4.238 -31.590 1.00 95.06 191 ALA A C 1
ATOM 1511 O O . ALA A 1 191 ? 10.684 4.681 -32.722 1.00 95.06 191 ALA A O 1
ATOM 1512 N N . TRP A 1 192 ? 11.037 3.105 -31.166 1.00 96.12 192 TRP A N 1
ATOM 1513 C CA . TRP A 1 192 ? 11.963 2.315 -31.970 1.00 96.12 192 TRP A CA 1
ATOM 1514 C C . TRP A 1 192 ? 11.299 1.732 -33.218 1.00 96.12 192 TRP A C 1
ATOM 1516 O O . TRP A 1 192 ? 11.836 1.872 -34.311 1.00 96.12 192 TRP A O 1
ATOM 1526 N N . VAL A 1 193 ? 10.114 1.124 -33.086 1.00 94.25 193 VAL A N 1
ATOM 1527 C CA . VAL A 1 193 ? 9.378 0.534 -34.223 1.00 94.25 193 VAL A CA 1
ATOM 1528 C C . VAL A 1 193 ? 8.959 1.597 -35.244 1.00 94.25 193 VAL A C 1
ATOM 1530 O O . VAL A 1 193 ? 8.864 1.302 -36.435 1.00 94.25 193 VAL A O 1
ATOM 1533 N N . GLN A 1 194 ? 8.728 2.832 -34.799 1.00 92.56 194 GLN A N 1
ATOM 1534 C CA . GLN A 1 194 ? 8.391 3.957 -35.675 1.00 92.56 194 GLN A CA 1
ATOM 1535 C C . GLN A 1 194 ? 9.615 4.574 -36.370 1.00 92.56 194 GLN A C 1
ATOM 1537 O O . GLN A 1 194 ? 9.459 5.268 -37.378 1.00 92.56 194 GLN A O 1
ATOM 1542 N N . THR A 1 195 ? 10.825 4.309 -35.872 1.00 89.81 195 THR A N 1
ATOM 1543 C CA . THR A 1 195 ? 12.065 4.859 -36.421 1.00 89.81 195 THR A CA 1
ATOM 1544 C C . THR A 1 195 ? 12.775 3.829 -37.292 1.00 89.81 195 THR A C 1
ATOM 1546 O O . THR A 1 195 ? 13.213 2.780 -36.830 1.00 89.81 195 THR A O 1
ATOM 1549 N N . PHE A 1 196 ? 12.960 4.145 -38.572 1.00 80.44 196 PHE A N 1
ATOM 1550 C CA . PHE A 1 196 ? 13.640 3.252 -39.509 1.00 80.44 196 PHE A CA 1
ATOM 1551 C C . PHE A 1 196 ? 15.126 3.593 -39.644 1.00 80.44 196 PHE A C 1
ATOM 1553 O O . PHE A 1 196 ? 15.506 4.756 -39.772 1.00 80.44 196 PHE A O 1
ATOM 1560 N N . GLY A 1 197 ? 15.969 2.560 -39.710 1.00 84.81 197 GLY A N 1
ATOM 1561 C CA . GLY A 1 197 ? 17.385 2.693 -40.052 1.00 84.81 197 GLY A CA 1
ATOM 1562 C C . GLY A 1 197 ? 18.346 2.615 -38.857 1.00 84.81 197 GLY A C 1
ATOM 1563 O O . GLY A 1 197 ? 17.951 2.264 -37.746 1.00 84.81 197 GLY A O 1
ATOM 1564 N N . PRO A 1 198 ? 19.641 2.905 -39.078 1.00 86.38 198 PRO A N 1
ATOM 1565 C CA . PRO A 1 198 ? 20.705 2.632 -38.106 1.00 86.38 198 PRO A CA 1
ATOM 1566 C C . PRO A 1 198 ? 20.631 3.500 -36.841 1.00 86.38 198 PRO A C 1
ATOM 1568 O O . PRO A 1 198 ? 21.278 3.189 -35.845 1.00 86.38 198 PRO A O 1
ATOM 1571 N N . THR A 1 199 ? 19.847 4.579 -36.864 1.00 90.94 199 THR A N 1
ATOM 1572 C CA . THR A 1 199 ? 19.680 5.508 -35.740 1.00 90.94 199 THR A CA 1
ATOM 1573 C C . THR A 1 199 ? 18.514 5.150 -34.820 1.00 90.94 199 THR A C 1
ATOM 1575 O O . THR A 1 199 ? 18.366 5.802 -33.792 1.00 90.94 199 THR A O 1
ATOM 1578 N N . ALA A 1 200 ? 17.724 4.111 -35.128 1.00 93.25 200 ALA A N 1
ATOM 1579 C CA . ALA A 1 200 ? 16.505 3.766 -34.387 1.00 93.25 200 ALA A CA 1
ATOM 1580 C C . ALA A 1 200 ? 16.722 3.622 -32.871 1.00 93.25 200 ALA A C 1
ATOM 1582 O O . ALA A 1 200 ? 15.938 4.136 -32.081 1.00 93.25 200 ALA A O 1
ATOM 1583 N N . ASN A 1 201 ? 17.827 2.989 -32.460 1.00 94.31 201 ASN A N 1
ATOM 1584 C CA . ASN A 1 201 ? 18.193 2.843 -31.048 1.00 94.31 201 ASN A CA 1
ATOM 1585 C C . ASN A 1 201 ? 18.428 4.199 -30.364 1.00 94.31 201 ASN A C 1
ATOM 1587 O O . ASN A 1 201 ? 17.880 4.451 -29.295 1.00 94.31 201 ASN A O 1
ATOM 1591 N N . ALA A 1 202 ? 19.238 5.065 -30.980 1.00 94.56 202 ALA A N 1
ATOM 1592 C CA . ALA A 1 202 ? 19.589 6.361 -30.408 1.00 94.56 202 ALA A CA 1
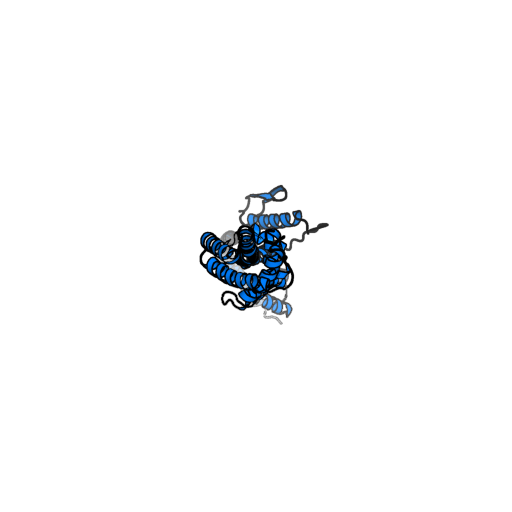ATOM 1593 C C . ALA A 1 202 ? 18.378 7.305 -30.367 1.00 94.56 202 ALA A C 1
ATOM 1595 O O . ALA A 1 202 ? 18.156 7.965 -29.357 1.00 94.56 202 ALA A O 1
ATOM 1596 N N . THR A 1 203 ? 17.572 7.334 -31.432 1.00 95.81 203 THR A N 1
ATOM 1597 C CA . THR A 1 203 ? 16.341 8.134 -31.487 1.00 95.81 203 THR A CA 1
ATOM 1598 C C . THR A 1 203 ? 15.351 7.690 -30.414 1.00 95.81 203 THR A C 1
ATOM 1600 O O . THR A 1 203 ? 14.953 8.510 -29.597 1.00 95.81 203 THR A O 1
ATOM 1603 N N . ALA A 1 204 ? 15.049 6.390 -30.323 1.00 96.81 204 ALA A N 1
ATOM 1604 C CA . ALA A 1 204 ? 14.142 5.871 -29.299 1.00 96.81 204 ALA A CA 1
ATOM 1605 C C . ALA A 1 204 ? 14.631 6.168 -27.872 1.00 96.81 204 ALA A C 1
ATOM 1607 O O . ALA A 1 204 ? 13.828 6.479 -26.992 1.00 96.81 204 ALA A O 1
ATOM 1608 N N . PHE A 1 205 ? 15.946 6.110 -27.637 1.00 97.38 205 PHE A N 1
ATOM 1609 C CA . PHE A 1 205 ? 16.535 6.470 -26.348 1.00 97.38 205 PHE A CA 1
ATOM 1610 C C . PHE A 1 205 ? 16.310 7.945 -26.007 1.00 97.38 205 PHE A C 1
ATOM 1612 O O . PHE A 1 205 ? 15.841 8.244 -24.910 1.00 97.38 205 PHE A O 1
ATOM 1619 N N . HIS A 1 206 ? 16.615 8.853 -26.938 1.00 96.69 206 HIS A N 1
ATOM 1620 C CA . HIS A 1 206 ? 16.431 10.289 -26.736 1.00 96.69 206 HIS A CA 1
ATOM 1621 C C . HIS A 1 206 ? 14.958 10.652 -26.535 1.00 96.69 206 HIS A C 1
ATOM 1623 O O . HIS A 1 206 ? 14.641 11.312 -25.549 1.00 96.69 206 HIS A O 1
ATOM 1629 N N . ASP A 1 207 ? 14.059 10.126 -27.367 1.00 96.81 207 ASP A N 1
ATOM 1630 C CA . ASP A 1 207 ? 12.620 10.374 -27.246 1.00 96.81 207 ASP A CA 1
ATOM 1631 C C . ASP A 1 207 ? 12.072 9.886 -25.894 1.00 96.81 207 ASP A C 1
ATOM 1633 O O . ASP A 1 207 ? 11.236 10.542 -25.269 1.00 96.81 207 ASP A O 1
ATOM 1637 N N . THR A 1 208 ? 12.557 8.736 -25.409 1.00 97.19 208 THR A N 1
ATOM 1638 C CA . THR A 1 208 ? 12.158 8.199 -24.098 1.00 97.19 208 THR A CA 1
ATOM 1639 C C . THR A 1 208 ? 12.745 9.021 -22.952 1.00 97.19 208 THR A C 1
ATOM 1641 O O . THR A 1 208 ? 12.064 9.255 -21.956 1.00 97.19 208 THR A O 1
ATOM 1644 N N . ALA A 1 209 ? 13.989 9.491 -23.070 1.00 97.06 209 ALA A N 1
ATOM 1645 C CA . ALA A 1 209 ? 14.609 10.350 -22.065 1.00 97.06 209 ALA A CA 1
ATOM 1646 C C . ALA A 1 209 ? 13.898 11.712 -21.961 1.00 97.06 209 ALA A C 1
ATOM 1648 O O . ALA A 1 209 ? 13.668 12.202 -20.853 1.00 97.06 209 ALA A O 1
ATOM 1649 N N . ASP A 1 210 ? 13.491 12.291 -23.091 1.00 96.25 210 ASP A N 1
ATOM 1650 C CA . ASP A 1 210 ? 12.709 13.528 -23.134 1.00 96.25 210 ASP A CA 1
ATOM 1651 C C . ASP A 1 210 ? 11.327 13.332 -22.498 1.00 96.25 210 ASP A C 1
ATOM 1653 O O . ASP A 1 210 ? 10.907 14.143 -21.668 1.00 96.25 210 ASP A O 1
ATOM 1657 N N . TYR A 1 211 ? 10.659 12.209 -22.790 1.00 95.06 211 TYR A N 1
ATOM 1658 C CA . TYR A 1 211 ? 9.421 11.820 -22.110 1.00 95.06 211 TYR A CA 1
ATOM 1659 C C . TYR A 1 211 ? 9.607 11.700 -20.591 1.00 95.06 211 TYR A C 1
ATOM 1661 O O . TYR A 1 211 ? 8.779 12.205 -19.828 1.00 95.06 211 TYR A O 1
ATOM 1669 N N . VAL A 1 212 ? 10.702 11.082 -20.134 1.00 95.62 212 VAL A N 1
ATOM 1670 C CA . VAL A 1 212 ? 11.009 10.951 -18.702 1.00 95.62 212 VAL A CA 1
ATOM 1671 C C . VAL A 1 212 ? 11.160 12.323 -18.042 1.00 95.62 212 VAL A C 1
ATOM 1673 O O . VAL A 1 212 ? 10.546 12.574 -17.004 1.00 95.62 212 VAL A O 1
ATOM 1676 N N . ASN A 1 213 ? 11.929 13.223 -18.657 1.00 93.38 213 ASN A N 1
ATOM 1677 C CA . ASN A 1 213 ? 12.156 14.575 -18.141 1.00 93.38 213 ASN A CA 1
ATOM 1678 C C . ASN A 1 213 ? 10.881 15.430 -18.115 1.00 93.38 213 ASN A C 1
ATOM 1680 O O . ASN A 1 213 ? 10.752 16.306 -17.262 1.00 93.38 213 ASN A O 1
ATOM 1684 N N . ALA A 1 214 ? 9.943 15.184 -19.033 1.00 92.69 214 ALA A N 1
ATOM 1685 C CA . ALA A 1 214 ? 8.667 15.891 -19.086 1.00 92.69 214 ALA A CA 1
ATOM 1686 C C . ALA A 1 214 ? 7.620 15.343 -18.100 1.00 92.69 214 ALA A C 1
ATOM 1688 O O . ALA A 1 214 ? 6.740 16.090 -17.672 1.00 92.69 214 ALA A O 1
ATOM 1689 N N . THR A 1 215 ? 7.693 14.054 -17.756 1.00 88.56 215 THR A N 1
ATOM 1690 C CA . THR A 1 215 ? 6.599 13.343 -17.071 1.00 88.56 215 THR A CA 1
ATOM 1691 C C . THR A 1 215 ? 6.873 13.092 -15.591 1.00 88.56 215 THR A C 1
ATOM 1693 O O . THR A 1 215 ? 5.953 13.166 -14.776 1.00 88.56 215 THR A O 1
ATOM 1696 N N . PHE A 1 216 ? 8.118 12.787 -15.215 1.00 85.31 216 PHE A N 1
ATOM 1697 C CA . PHE A 1 216 ? 8.439 12.365 -13.851 1.00 85.31 216 PHE A CA 1
ATOM 1698 C C . PHE A 1 216 ? 8.933 13.540 -12.992 1.00 85.31 216 PHE A C 1
ATOM 1700 O O . PHE A 1 216 ? 9.751 14.335 -13.458 1.00 85.31 216 PHE A O 1
ATOM 1707 N N . PRO A 1 217 ? 8.498 13.646 -11.721 1.00 79.50 217 PRO A N 1
ATOM 1708 C CA . PRO A 1 217 ? 9.034 14.626 -10.778 1.00 79.50 217 PRO A CA 1
ATOM 1709 C C . PRO A 1 217 ? 10.482 14.290 -10.387 1.00 79.50 217 PRO A C 1
ATOM 1711 O O . PRO A 1 217 ? 10.872 13.125 -10.394 1.00 79.50 217 PRO A O 1
ATOM 1714 N N . GLY A 1 218 ? 11.258 15.296 -9.965 1.00 73.88 218 GLY A N 1
ATOM 1715 C CA . GLY A 1 218 ? 12.722 15.217 -9.802 1.00 73.88 218 GLY A CA 1
ATOM 1716 C C . GLY A 1 218 ? 13.294 13.928 -9.175 1.00 73.88 218 GLY A C 1
ATOM 1717 O O . GLY A 1 218 ? 14.181 13.324 -9.780 1.00 73.88 218 GLY A O 1
ATOM 1718 N N . PRO A 1 219 ? 12.807 13.457 -8.007 1.00 69.88 219 PRO A N 1
ATOM 1719 C CA . PRO A 1 219 ? 13.288 12.209 -7.403 1.00 69.88 219 PRO A CA 1
ATOM 1720 C C . PRO A 1 219 ? 13.030 10.963 -8.268 1.00 69.88 219 PRO A C 1
ATOM 1722 O O . PRO A 1 219 ? 13.878 10.077 -8.349 1.00 69.88 219 PRO A O 1
ATOM 1725 N N . ALA A 1 220 ? 11.886 10.911 -8.956 1.00 81.00 220 ALA A N 1
ATOM 1726 C CA . ALA A 1 220 ? 11.526 9.816 -9.852 1.00 81.00 220 ALA A CA 1
ATOM 1727 C C . ALA A 1 220 ? 12.239 9.915 -11.211 1.00 81.00 220 ALA A C 1
ATOM 1729 O O . ALA A 1 220 ? 12.509 8.888 -11.828 1.00 81.00 220 ALA A O 1
ATOM 1730 N N . THR A 1 221 ? 12.617 11.119 -11.659 1.00 89.62 221 THR A N 1
ATOM 1731 C CA . THR A 1 221 ? 13.398 11.326 -12.890 1.00 89.62 221 THR A CA 1
ATOM 1732 C C . THR A 1 221 ? 14.751 10.618 -12.820 1.00 89.62 221 THR A C 1
ATOM 1734 O O . THR A 1 221 ? 15.134 9.931 -13.763 1.00 89.62 221 THR A O 1
ATOM 1737 N N . ALA A 1 222 ? 15.474 10.736 -11.698 1.00 88.12 222 ALA A N 1
ATOM 1738 C CA . ALA A 1 222 ? 16.780 10.091 -11.533 1.00 88.12 222 ALA A CA 1
ATOM 1739 C C . ALA A 1 222 ? 16.677 8.556 -11.565 1.00 88.12 222 ALA A C 1
ATOM 1741 O O . ALA A 1 222 ? 17.493 7.894 -12.208 1.00 88.12 222 ALA A O 1
ATOM 1742 N N . TRP A 1 223 ? 15.642 7.999 -10.927 1.00 91.31 223 TRP A N 1
ATOM 1743 C CA . TRP A 1 223 ? 15.321 6.573 -11.003 1.00 91.31 223 TRP A CA 1
ATOM 1744 C C . TRP A 1 223 ? 15.012 6.162 -12.448 1.00 91.31 223 TRP A C 1
ATOM 1746 O O . TRP A 1 223 ? 15.676 5.279 -12.992 1.00 91.31 223 TRP A O 1
ATOM 1756 N N . ALA A 1 224 ? 14.062 6.835 -13.095 1.00 95.31 224 ALA A N 1
ATOM 1757 C CA . ALA A 1 224 ? 13.623 6.533 -14.451 1.00 95.31 224 ALA A CA 1
ATOM 1758 C C . ALA A 1 224 ? 14.769 6.601 -15.476 1.00 95.31 224 ALA A C 1
ATOM 1760 O O . ALA A 1 224 ? 14.933 5.681 -16.274 1.00 95.31 224 ALA A O 1
ATOM 1761 N N . LEU A 1 225 ? 15.608 7.641 -15.426 1.00 94.81 225 LEU A N 1
ATOM 1762 C CA . LEU A 1 225 ? 16.769 7.777 -16.312 1.00 94.81 225 LEU A CA 1
ATOM 1763 C C . LEU A 1 225 ? 17.845 6.726 -16.021 1.00 94.81 225 LEU A C 1
ATOM 1765 O O . LEU A 1 225 ? 18.432 6.173 -16.953 1.00 94.81 225 LEU A O 1
ATOM 1769 N N . GLY A 1 226 ? 18.114 6.432 -14.747 1.00 94.00 226 GLY A N 1
ATOM 1770 C CA . GLY A 1 226 ? 19.053 5.377 -14.369 1.00 94.00 226 GLY A CA 1
ATOM 1771 C C . GLY A 1 226 ? 18.619 4.017 -14.919 1.00 94.00 226 GLY A C 1
ATOM 1772 O O . GLY A 1 226 ? 19.419 3.309 -15.534 1.00 94.00 226 GLY A O 1
ATOM 1773 N N . TYR A 1 227 ? 17.331 3.698 -14.785 1.00 96.94 227 TYR A N 1
ATOM 1774 C CA . TYR A 1 227 ? 16.756 2.479 -15.339 1.00 96.94 227 TYR A CA 1
ATOM 1775 C C . TYR A 1 227 ? 16.758 2.474 -16.875 1.00 96.94 227 TYR A C 1
ATOM 1777 O O . TYR A 1 227 ? 17.153 1.477 -17.476 1.00 96.94 227 TYR A O 1
ATOM 1785 N N . LEU A 1 228 ? 16.406 3.587 -17.529 1.00 97.56 228 LEU A N 1
ATOM 1786 C CA . LEU A 1 228 ? 16.424 3.703 -18.991 1.00 97.56 228 LEU A CA 1
ATOM 1787 C C . LEU A 1 228 ? 17.814 3.405 -19.576 1.00 97.56 228 LEU A C 1
ATOM 1789 O O . LEU A 1 228 ? 17.917 2.736 -20.601 1.00 97.56 228 LEU A O 1
ATOM 1793 N N . ASN A 1 229 ? 18.889 3.846 -18.915 1.00 96.88 229 ASN A N 1
ATOM 1794 C CA . ASN A 1 229 ? 20.257 3.514 -19.325 1.00 96.88 229 ASN A CA 1
ATOM 1795 C C . ASN A 1 229 ? 20.544 2.007 -19.227 1.00 96.88 229 ASN A C 1
ATOM 1797 O O . ASN A 1 229 ? 21.128 1.429 -20.147 1.00 96.88 229 ASN A O 1
ATOM 1801 N N . ALA A 1 230 ? 20.116 1.359 -18.138 1.00 97.56 230 ALA A N 1
ATOM 1802 C CA . ALA A 1 230 ? 20.257 -0.088 -17.975 1.00 97.56 230 ALA A CA 1
ATOM 1803 C C . ALA A 1 230 ? 19.464 -0.851 -19.049 1.00 97.56 230 ALA A C 1
ATOM 1805 O O . ALA A 1 230 ? 20.000 -1.761 -19.685 1.00 97.56 230 ALA A O 1
ATOM 1806 N N . PHE A 1 231 ? 18.225 -0.426 -19.311 1.00 98.31 231 PHE A N 1
ATOM 1807 C CA . PHE A 1 231 ? 17.383 -0.986 -20.363 1.00 98.31 231 PHE A CA 1
ATOM 1808 C C . PHE A 1 231 ? 18.006 -0.818 -21.747 1.00 98.31 231 PHE A C 1
ATOM 1810 O O . PHE A 1 231 ? 18.092 -1.783 -22.498 1.00 98.31 231 PHE A O 1
ATOM 1817 N N . TYR A 1 232 ? 18.509 0.371 -22.078 1.00 97.81 232 TYR A N 1
ATOM 1818 C CA . TYR A 1 232 ? 19.156 0.637 -23.361 1.00 97.81 232 TYR A CA 1
ATOM 1819 C C . TYR A 1 232 ? 20.398 -0.236 -23.591 1.00 97.81 232 TYR A C 1
ATOM 1821 O O . TYR A 1 232 ? 20.605 -0.766 -24.687 1.00 97.81 232 TYR A O 1
ATOM 1829 N N . SER A 1 233 ? 21.208 -0.436 -22.549 1.00 97.00 233 SER A N 1
ATOM 1830 C CA . SER A 1 233 ? 22.358 -1.345 -22.593 1.00 97.00 233 SER A CA 1
ATOM 1831 C C . SER A 1 233 ? 21.925 -2.791 -22.880 1.00 97.00 233 SER A C 1
ATOM 1833 O O . SER A 1 233 ? 22.434 -3.421 -23.808 1.00 97.00 233 SER A O 1
ATOM 1835 N N . ALA A 1 234 ? 20.914 -3.297 -22.165 1.00 96.94 234 ALA A N 1
ATOM 1836 C CA . ALA A 1 234 ? 20.377 -4.641 -22.387 1.00 96.94 234 ALA A CA 1
ATOM 1837 C C . ALA A 1 234 ? 19.717 -4.791 -23.774 1.00 96.94 234 ALA A C 1
ATOM 1839 O O . ALA A 1 234 ? 19.944 -5.770 -24.490 1.00 96.94 234 ALA A O 1
ATOM 1840 N N . TRP A 1 235 ? 18.962 -3.780 -24.208 1.00 96.50 235 TRP A N 1
ATOM 1841 C CA . TRP A 1 235 ? 18.319 -3.723 -25.519 1.00 96.50 235 TRP A CA 1
ATOM 1842 C C . TRP A 1 235 ? 19.341 -3.765 -26.652 1.00 96.50 235 TRP A C 1
ATOM 1844 O O . TRP A 1 235 ? 19.212 -4.570 -27.569 1.00 96.50 235 TRP A O 1
ATOM 1854 N N . THR A 1 236 ? 20.390 -2.947 -26.601 1.00 94.69 236 THR A N 1
ATOM 1855 C CA . THR A 1 236 ? 21.441 -2.967 -27.631 1.00 94.69 236 THR A CA 1
ATOM 1856 C C . THR A 1 236 ? 22.214 -4.288 -27.627 1.00 94.69 236 THR A C 1
ATOM 1858 O O . THR A 1 236 ? 22.454 -4.854 -28.696 1.00 94.69 236 THR A O 1
ATOM 1861 N N . GLY A 1 237 ? 22.510 -4.842 -26.447 1.00 92.94 237 GLY A N 1
ATOM 1862 C CA . GLY A 1 237 ? 23.125 -6.164 -26.298 1.00 92.94 237 GLY A CA 1
ATOM 1863 C C . GLY A 1 237 ? 22.290 -7.299 -26.899 1.00 92.94 237 GLY A C 1
ATOM 1864 O O . GLY A 1 237 ? 22.838 -8.231 -27.487 1.00 92.94 237 GLY A O 1
ATOM 1865 N N . SER A 1 238 ? 20.961 -7.195 -26.849 1.00 93.31 238 SER A N 1
ATOM 1866 C CA . SER A 1 238 ? 20.063 -8.218 -27.395 1.00 93.31 238 SER A CA 1
ATOM 1867 C C . SER A 1 238 ? 20.207 -8.429 -28.915 1.00 93.31 238 SER A C 1
ATOM 1869 O O . SER A 1 238 ? 19.842 -9.491 -29.425 1.00 93.31 238 SER A O 1
ATOM 1871 N N . PHE A 1 239 ? 20.732 -7.453 -29.672 1.00 90.94 239 PHE A N 1
ATOM 1872 C CA . PHE A 1 239 ? 20.964 -7.597 -31.121 1.00 90.94 239 PHE A CA 1
ATOM 1873 C C . PHE A 1 239 ? 22.154 -8.500 -31.455 1.00 90.94 239 PHE A C 1
ATOM 1875 O O . PHE A 1 239 ? 22.280 -8.927 -32.599 1.00 90.94 239 PHE A O 1
ATOM 1882 N N . ALA A 1 240 ? 22.997 -8.830 -30.473 1.00 88.69 240 ALA A N 1
ATOM 1883 C CA . ALA A 1 240 ? 24.027 -9.851 -30.631 1.00 88.69 240 ALA A CA 1
ATOM 1884 C C . ALA A 1 240 ? 23.449 -11.281 -30.641 1.00 88.69 240 ALA A C 1
ATOM 1886 O O . ALA A 1 240 ? 24.169 -12.229 -30.957 1.00 88.69 240 ALA A O 1
ATOM 1887 N N . SER A 1 241 ? 22.164 -11.454 -30.298 1.00 82.62 241 SER A N 1
ATOM 1888 C CA . SER A 1 241 ? 21.490 -12.751 -30.367 1.00 82.62 241 SER A CA 1
ATOM 1889 C C . SER A 1 241 ? 21.435 -13.261 -31.814 1.00 82.62 241 SER A C 1
ATOM 1891 O O . SER A 1 241 ? 20.998 -12.528 -32.704 1.00 82.62 241 SER A O 1
ATOM 1893 N N . PRO A 1 242 ? 21.818 -14.525 -32.074 1.00 78.31 242 PRO A N 1
ATOM 1894 C CA . PRO A 1 242 ? 21.774 -15.103 -33.415 1.00 78.31 242 PRO A CA 1
ATOM 1895 C C . PRO A 1 242 ? 20.347 -15.410 -33.898 1.00 78.31 242 PRO A C 1
ATOM 1897 O O . PRO A 1 242 ? 20.161 -15.728 -35.071 1.00 78.31 242 PRO A O 1
ATOM 1900 N N . GLN A 1 243 ? 19.345 -15.359 -33.013 1.00 82.38 243 GLN A N 1
ATOM 1901 C CA . GLN A 1 243 ? 17.951 -15.639 -33.356 1.00 82.38 243 GLN A CA 1
ATOM 1902 C C . GLN A 1 243 ? 17.196 -14.343 -33.690 1.00 82.38 243 GLN A C 1
ATOM 1904 O O . GLN A 1 243 ? 17.293 -13.370 -32.936 1.00 82.38 243 GLN A O 1
ATOM 1909 N N . PRO A 1 244 ? 16.404 -14.312 -34.779 1.00 82.94 244 PRO A N 1
ATOM 1910 C CA . PRO A 1 244 ? 15.472 -13.220 -35.026 1.00 82.94 244 PRO A CA 1
ATOM 1911 C C . PRO A 1 244 ? 14.459 -13.130 -33.881 1.00 82.94 244 PRO A C 1
ATOM 1913 O O . PRO A 1 244 ? 13.819 -14.120 -33.540 1.00 82.94 244 PRO A O 1
ATOM 1916 N N . MET A 1 245 ? 14.303 -11.942 -33.303 1.00 90.81 245 MET A N 1
ATOM 1917 C CA . MET A 1 245 ? 13.339 -11.674 -32.234 1.00 90.81 245 MET A CA 1
ATOM 1918 C C . MET A 1 245 ? 12.424 -10.531 -32.646 1.00 90.81 245 MET A C 1
ATOM 1920 O O . MET A 1 245 ? 12.906 -9.529 -33.191 1.00 90.81 245 MET A O 1
ATOM 1924 N N . ALA A 1 246 ? 11.129 -10.660 -32.350 1.00 91.94 246 ALA A N 1
ATOM 1925 C CA . ALA A 1 246 ? 10.210 -9.542 -32.480 1.00 91.94 246 ALA A CA 1
ATOM 1926 C C . ALA A 1 246 ? 10.592 -8.429 -31.481 1.00 91.94 246 ALA A C 1
ATOM 1928 O O . ALA A 1 246 ? 11.183 -8.717 -30.435 1.00 91.94 246 ALA A O 1
ATOM 1929 N N . PRO A 1 247 ? 10.257 -7.155 -31.761 1.00 91.94 247 PRO A N 1
ATOM 1930 C CA . PRO A 1 247 ? 10.567 -6.047 -30.856 1.00 91.94 247 PRO A CA 1
ATOM 1931 C C . PRO A 1 247 ? 10.032 -6.254 -29.433 1.00 91.94 247 PRO A C 1
ATOM 1933 O O . PRO A 1 247 ? 10.718 -5.918 -28.475 1.00 91.94 247 PRO A O 1
ATOM 1936 N N . GLN A 1 248 ? 8.852 -6.864 -29.290 1.00 90.50 248 GLN A N 1
ATOM 1937 C CA . GLN A 1 248 ? 8.255 -7.129 -27.982 1.00 90.50 248 GLN A CA 1
ATOM 1938 C C . GLN A 1 248 ? 9.040 -8.180 -27.186 1.00 90.50 248 GLN A C 1
ATOM 1940 O O . GLN A 1 248 ? 9.370 -7.946 -26.029 1.00 90.50 248 GLN A O 1
ATOM 1945 N N . ASP A 1 249 ? 9.417 -9.296 -27.817 1.00 92.94 249 ASP A N 1
ATOM 1946 C CA . ASP A 1 249 ? 10.235 -10.335 -27.173 1.00 92.94 249 ASP A CA 1
ATOM 1947 C C . ASP A 1 249 ? 11.604 -9.782 -26.767 1.00 92.94 249 ASP A C 1
ATOM 1949 O O . ASP A 1 249 ? 12.176 -10.146 -25.739 1.00 92.94 249 ASP A O 1
ATOM 1953 N N . ARG A 1 250 ? 12.133 -8.865 -27.584 1.00 94.19 250 ARG A N 1
ATOM 1954 C CA . ARG A 1 250 ? 13.373 -8.149 -27.301 1.00 94.19 250 ARG A CA 1
ATOM 1955 C C . ARG A 1 250 ? 13.227 -7.229 -26.094 1.00 94.19 250 ARG A C 1
ATOM 1957 O O . ARG A 1 250 ? 14.140 -7.176 -25.275 1.00 94.19 250 ARG A O 1
ATOM 1964 N N . ALA A 1 251 ? 12.096 -6.537 -25.976 1.00 95.69 251 ALA A N 1
ATOM 1965 C CA . ALA A 1 251 ? 11.802 -5.675 -24.840 1.00 95.69 251 ALA A CA 1
ATOM 1966 C C . ALA A 1 251 ? 11.713 -6.491 -23.549 1.00 95.69 251 ALA A C 1
ATOM 1968 O O . ALA A 1 251 ? 12.306 -6.090 -22.555 1.00 95.69 251 ALA A O 1
ATOM 1969 N N . THR A 1 252 ? 11.061 -7.658 -23.584 1.00 95.00 252 THR A N 1
ATOM 1970 C CA . THR A 1 252 ? 11.003 -8.582 -22.441 1.00 95.00 252 THR A CA 1
ATOM 1971 C C . THR A 1 252 ? 12.397 -9.054 -22.039 1.00 95.00 252 THR A C 1
ATOM 1973 O O . THR A 1 252 ? 12.789 -8.874 -20.892 1.00 95.00 252 THR A O 1
ATOM 1976 N N . LEU A 1 253 ? 13.202 -9.542 -22.990 1.00 94.69 253 LEU A N 1
ATOM 1977 C CA . LEU A 1 253 ? 14.576 -9.971 -22.702 1.00 94.69 253 LEU A CA 1
ATOM 1978 C C . LEU A 1 253 ? 15.431 -8.841 -22.106 1.00 94.69 253 LEU A C 1
ATOM 1980 O O . LEU A 1 253 ? 16.211 -9.067 -21.181 1.00 94.69 253 LEU A O 1
ATOM 1984 N N . ALA A 1 254 ? 15.314 -7.629 -22.653 1.00 96.81 254 ALA A N 1
ATOM 1985 C CA . ALA A 1 254 ? 16.051 -6.472 -22.166 1.00 96.81 254 ALA A CA 1
ATOM 1986 C C . ALA A 1 254 ? 15.588 -6.050 -20.763 1.00 96.81 254 ALA A C 1
ATOM 1988 O O . ALA A 1 254 ? 16.424 -5.726 -19.924 1.00 96.81 254 ALA A O 1
ATOM 1989 N N . LEU A 1 255 ? 14.282 -6.095 -20.490 1.00 97.12 255 LEU A N 1
ATOM 1990 C CA . LEU A 1 255 ? 13.692 -5.801 -19.185 1.00 97.12 255 LEU A CA 1
ATOM 1991 C C . LEU A 1 255 ? 14.186 -6.785 -18.116 1.00 97.12 255 LEU A C 1
ATOM 1993 O O . LEU A 1 255 ? 14.674 -6.337 -17.077 1.00 97.12 255 LEU A O 1
ATOM 1997 N N . ASP A 1 256 ? 14.150 -8.090 -18.402 1.00 95.62 256 ASP A N 1
ATOM 1998 C CA . ASP A 1 256 ? 14.576 -9.158 -17.483 1.00 95.62 256 ASP A CA 1
ATOM 1999 C C . ASP A 1 256 ? 16.049 -9.029 -17.066 1.00 95.62 256 ASP A C 1
ATOM 2001 O O . ASP A 1 256 ? 16.441 -9.440 -15.975 1.00 95.62 256 ASP A O 1
ATOM 2005 N N . GLN A 1 257 ? 16.882 -8.435 -17.924 1.00 95.81 257 GLN A N 1
ATOM 2006 C CA . GLN A 1 257 ? 18.287 -8.148 -17.628 1.00 95.81 257 GLN A CA 1
ATOM 2007 C C . GLN A 1 257 ? 18.469 -6.793 -16.938 1.00 95.81 257 GLN A C 1
ATOM 2009 O O . GLN A 1 257 ? 19.273 -6.658 -16.013 1.00 95.81 257 GLN A O 1
ATOM 2014 N N . ALA A 1 258 ? 17.733 -5.778 -17.389 1.00 97.50 258 ALA A N 1
ATOM 2015 C CA . ALA A 1 258 ? 17.897 -4.404 -16.943 1.00 97.50 258 ALA A CA 1
ATOM 2016 C C . ALA A 1 258 ? 17.382 -4.172 -15.526 1.00 97.50 258 ALA A C 1
ATOM 2018 O O . ALA A 1 258 ? 18.038 -3.452 -14.775 1.00 97.50 258 ALA A O 1
ATOM 2019 N N . VAL A 1 259 ? 16.247 -4.768 -15.142 1.00 96.75 259 VAL A N 1
ATOM 2020 C CA . VAL A 1 259 ? 15.677 -4.573 -13.799 1.00 96.75 259 VAL A CA 1
ATOM 2021 C C . VAL A 1 259 ? 16.638 -5.087 -12.721 1.00 96.75 259 VAL A C 1
ATOM 2023 O O . VAL A 1 259 ? 17.027 -4.279 -11.877 1.00 96.75 259 VAL A O 1
ATOM 2026 N N . PRO A 1 260 ? 17.140 -6.340 -12.755 1.00 96.44 260 PRO A N 1
ATOM 2027 C CA . PRO A 1 260 ? 18.103 -6.797 -11.756 1.00 96.44 260 PRO A CA 1
ATOM 2028 C C . PRO A 1 260 ? 19.420 -6.016 -11.799 1.00 96.44 260 PRO A C 1
ATOM 2030 O O . PRO A 1 260 ? 19.979 -5.714 -10.747 1.00 96.44 260 PRO A O 1
ATOM 2033 N N . ALA A 1 261 ? 19.926 -5.666 -12.987 1.00 95.25 261 ALA A N 1
ATOM 2034 C CA . ALA A 1 261 ? 21.166 -4.899 -13.110 1.00 95.25 261 ALA A CA 1
ATOM 2035 C C . ALA A 1 261 ? 21.040 -3.496 -12.494 1.00 95.25 261 ALA A C 1
ATOM 2037 O O . ALA A 1 261 ? 21.935 -3.048 -11.777 1.00 95.25 261 ALA A O 1
ATOM 2038 N N . PHE A 1 262 ? 19.919 -2.816 -12.742 1.00 96.44 262 PHE A N 1
ATOM 2039 C CA . PHE A 1 262 ? 19.637 -1.498 -12.189 1.00 96.44 262 PHE A CA 1
ATOM 2040 C C . PHE A 1 262 ? 19.389 -1.560 -10.681 1.00 96.44 262 PHE A C 1
ATOM 2042 O O . PHE A 1 262 ? 20.037 -0.833 -9.934 1.00 96.44 262 PHE A O 1
ATOM 2049 N N . VAL A 1 263 ? 18.492 -2.439 -10.225 1.00 94.62 263 VAL A N 1
ATOM 2050 C CA . VAL A 1 263 ? 18.092 -2.535 -8.812 1.00 94.62 263 VAL A CA 1
ATOM 2051 C C . VAL A 1 263 ? 19.283 -2.882 -7.919 1.00 94.62 263 VAL A C 1
ATOM 2053 O O . VAL A 1 263 ? 19.492 -2.215 -6.909 1.00 94.62 263 VAL A O 1
ATOM 2056 N N . ASN A 1 264 ? 20.105 -3.859 -8.318 1.00 92.81 264 ASN A N 1
ATOM 2057 C CA . ASN A 1 264 ? 21.282 -4.266 -7.542 1.00 92.81 264 ASN A CA 1
ATOM 2058 C C . ASN A 1 264 ? 22.441 -3.259 -7.628 1.00 92.81 264 ASN A C 1
ATOM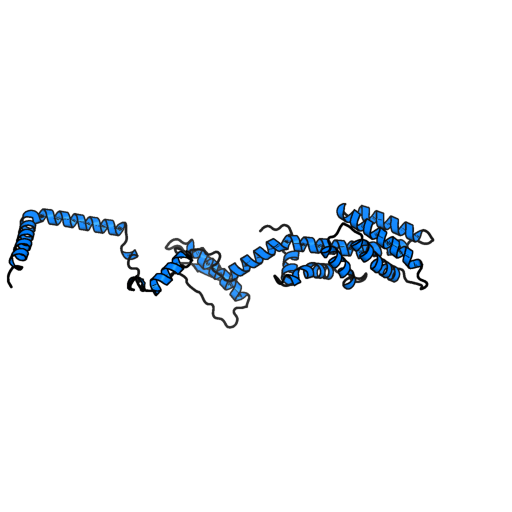 2060 O O . ASN A 1 264 ? 23.297 -3.229 -6.747 1.00 92.81 264 ASN A O 1
ATOM 2064 N N . GLY A 1 265 ? 22.501 -2.458 -8.696 1.00 88.69 265 GLY A N 1
ATOM 2065 C CA . GLY A 1 265 ? 23.526 -1.427 -8.882 1.00 88.69 265 GLY A CA 1
ATOM 2066 C C . GLY A 1 265 ? 23.169 -0.069 -8.269 1.00 88.69 265 GLY A C 1
ATOM 2067 O O . GLY A 1 265 ? 24.052 0.768 -8.080 1.00 88.69 265 GLY A O 1
ATOM 2068 N N . ALA A 1 266 ? 21.891 0.175 -7.974 1.00 82.69 266 ALA A N 1
ATOM 2069 C CA . ALA A 1 266 ? 21.406 1.449 -7.464 1.00 82.69 266 ALA A CA 1
ATOM 2070 C C . ALA A 1 266 ? 21.577 1.557 -5.942 1.00 82.69 266 ALA A C 1
ATOM 2072 O O . ALA A 1 266 ? 21.144 0.694 -5.186 1.00 82.69 266 ALA A O 1
ATOM 2073 N N . THR A 1 267 ? 22.103 2.692 -5.474 1.00 86.31 267 THR A N 1
ATOM 2074 C CA . THR A 1 267 ? 22.116 3.067 -4.044 1.00 86.31 267 THR A CA 1
ATOM 2075 C C . THR A 1 267 ? 20.803 3.714 -3.588 1.00 86.31 267 THR A C 1
ATOM 2077 O O . THR A 1 267 ? 20.734 4.271 -2.496 1.00 86.31 267 THR A O 1
ATOM 2080 N N . LEU A 1 268 ? 19.785 3.706 -4.453 1.00 84.25 268 LEU A N 1
ATOM 2081 C CA . LEU A 1 268 ? 18.481 4.333 -4.224 1.00 84.25 268 LEU A CA 1
ATOM 2082 C C . LEU A 1 268 ? 17.568 3.500 -3.320 1.00 84.25 268 LEU A C 1
ATOM 2084 O O . LEU A 1 268 ? 16.618 4.048 -2.769 1.00 84.25 268 LEU A O 1
ATOM 2088 N N . PHE A 1 269 ? 17.840 2.201 -3.193 1.00 87.44 269 PHE A N 1
ATOM 2089 C CA . PHE A 1 269 ? 16.958 1.244 -2.536 1.00 87.44 269 PHE A CA 1
ATOM 2090 C C . PHE A 1 269 ? 17.704 0.494 -1.441 1.00 87.44 269 PHE A C 1
ATOM 2092 O O . PHE A 1 269 ? 18.867 0.125 -1.618 1.00 87.44 269 PHE A O 1
ATOM 2099 N N . ASP A 1 270 ? 17.027 0.247 -0.323 1.00 87.88 270 ASP A N 1
ATOM 2100 C CA . ASP A 1 270 ? 17.510 -0.705 0.674 1.00 87.88 270 ASP A CA 1
ATOM 2101 C C . ASP A 1 270 ? 17.326 -2.162 0.204 1.00 87.88 270 ASP A C 1
ATOM 2103 O O . ASP A 1 270 ? 16.671 -2.432 -0.803 1.00 87.88 270 ASP A O 1
ATOM 2107 N N . ALA A 1 271 ? 17.909 -3.118 0.933 1.00 87.00 271 ALA A N 1
ATOM 2108 C CA . ALA A 1 271 ? 17.874 -4.533 0.557 1.00 87.00 271 ALA A CA 1
ATOM 2109 C C . ALA A 1 271 ? 16.442 -5.089 0.426 1.00 87.00 271 ALA A C 1
ATOM 2111 O O . ALA A 1 271 ? 16.152 -5.833 -0.507 1.00 87.00 271 ALA A O 1
ATOM 2112 N N . THR A 1 272 ? 15.528 -4.685 1.311 1.00 83.12 272 THR A N 1
ATOM 2113 C CA . THR A 1 272 ? 14.129 -5.136 1.286 1.00 83.12 272 THR A CA 1
ATOM 2114 C C . THR A 1 272 ? 13.406 -4.583 0.059 1.00 83.12 272 THR A C 1
ATOM 2116 O O . THR A 1 272 ? 12.670 -5.295 -0.622 1.00 83.12 272 THR A O 1
ATOM 2119 N N . GLN A 1 273 ? 13.642 -3.311 -0.265 1.00 86.00 273 GLN A N 1
ATOM 2120 C CA . GLN A 1 273 ? 13.108 -2.666 -1.460 1.00 86.00 273 GLN A CA 1
ATOM 2121 C C . GLN A 1 273 ? 13.686 -3.272 -2.741 1.00 86.00 273 GLN A C 1
ATOM 2123 O O . GLN A 1 273 ? 12.973 -3.377 -3.740 1.00 86.00 273 GLN A O 1
ATOM 2128 N N . GLN A 1 274 ? 14.959 -3.672 -2.740 1.00 91.31 274 GLN A N 1
ATOM 2129 C CA . GLN A 1 274 ? 15.580 -4.368 -3.867 1.00 91.31 274 GLN A CA 1
ATOM 2130 C C . GLN A 1 274 ? 14.923 -5.732 -4.102 1.00 91.31 274 GLN A C 1
ATOM 2132 O O . GLN A 1 274 ? 14.502 -6.022 -5.222 1.00 91.31 274 GLN A O 1
ATOM 2137 N N . GLU A 1 275 ? 14.771 -6.540 -3.049 1.00 87.44 275 GLU A N 1
ATOM 2138 C CA . GLU A 1 275 ? 14.117 -7.851 -3.125 1.00 87.44 275 GLU A CA 1
ATOM 2139 C C . GLU A 1 275 ? 12.671 -7.740 -3.619 1.00 87.44 275 GLU A C 1
ATOM 2141 O O . GLU A 1 275 ? 12.276 -8.461 -4.538 1.00 87.44 275 GLU A O 1
ATOM 2146 N N . PHE A 1 276 ? 11.901 -6.795 -3.072 1.00 90.69 276 PHE A N 1
ATOM 2147 C CA . PHE A 1 276 ? 10.529 -6.547 -3.509 1.00 90.69 276 PHE A CA 1
ATOM 2148 C C . PHE A 1 276 ? 10.462 -6.189 -4.999 1.00 90.69 276 PHE A C 1
ATOM 2150 O O . PHE A 1 276 ? 9.684 -6.786 -5.740 1.00 90.69 276 PHE A O 1
ATOM 2157 N N . GLN A 1 277 ? 11.305 -5.256 -5.455 1.00 93.50 277 GLN A N 1
ATOM 2158 C CA . GLN A 1 277 ? 11.326 -4.811 -6.851 1.00 93.50 277 GLN A CA 1
ATOM 2159 C C . GLN A 1 277 ? 11.729 -5.925 -7.820 1.00 93.50 277 GLN A C 1
ATOM 2161 O O . GLN A 1 277 ? 11.130 -6.045 -8.885 1.00 93.50 277 GLN A O 1
ATOM 2166 N N . ILE A 1 278 ? 12.700 -6.765 -7.452 1.00 93.19 278 ILE A N 1
ATOM 2167 C CA . ILE A 1 278 ? 13.066 -7.947 -8.246 1.00 93.19 278 ILE A CA 1
ATOM 2168 C C . ILE A 1 278 ? 11.893 -8.935 -8.296 1.00 93.19 278 ILE A C 1
ATOM 2170 O O . ILE A 1 278 ? 11.607 -9.495 -9.354 1.00 93.19 278 ILE A O 1
ATOM 2174 N N . GLY A 1 279 ? 11.172 -9.109 -7.185 1.00 91.94 279 GLY A N 1
ATOM 2175 C CA . GLY A 1 279 ? 9.979 -9.953 -7.111 1.00 91.94 279 GLY A CA 1
ATOM 2176 C C . GLY A 1 279 ? 8.866 -9.543 -8.082 1.00 91.94 279 GLY A C 1
ATOM 2177 O O . GLY A 1 279 ? 8.159 -10.418 -8.589 1.00 91.94 279 GLY A O 1
ATOM 2178 N N . LEU A 1 280 ? 8.751 -8.251 -8.421 1.00 95.00 280 LEU A N 1
ATOM 2179 C CA . LEU A 1 280 ? 7.747 -7.743 -9.369 1.00 95.00 280 LEU A CA 1
ATOM 2180 C C . LEU A 1 280 ? 7.845 -8.407 -10.750 1.00 95.00 280 LEU A C 1
ATOM 2182 O O . LEU A 1 280 ? 6.818 -8.576 -11.404 1.00 95.00 280 LEU A O 1
ATOM 2186 N N . LEU A 1 281 ? 9.041 -8.836 -11.170 1.00 95.31 281 LEU A N 1
ATOM 2187 C CA . LEU A 1 281 ? 9.258 -9.526 -12.450 1.00 95.31 281 LEU A CA 1
ATOM 2188 C C . LEU A 1 281 ? 8.489 -10.847 -12.564 1.00 95.31 281 LEU A C 1
ATOM 2190 O O . LEU A 1 281 ? 8.200 -11.301 -13.664 1.00 95.31 281 LEU A O 1
ATOM 2194 N N . SER A 1 282 ? 8.154 -11.472 -11.433 1.00 93.88 282 SER A N 1
ATOM 2195 C CA . SER A 1 282 ? 7.364 -12.709 -11.418 1.00 93.88 282 SER A CA 1
ATOM 2196 C C . SER A 1 282 ? 5.853 -12.470 -11.505 1.00 93.88 282 SER A C 1
ATOM 2198 O O . SER A 1 282 ? 5.103 -13.396 -11.811 1.00 93.88 282 SER A O 1
ATOM 2200 N N . THR A 1 283 ? 5.413 -11.238 -11.245 1.00 94.81 283 THR A N 1
ATOM 2201 C CA . THR A 1 283 ? 3.997 -10.861 -11.172 1.00 94.81 283 THR A CA 1
ATOM 2202 C C . THR A 1 283 ? 3.551 -10.102 -12.415 1.00 94.81 283 THR A C 1
ATOM 2204 O O . THR A 1 283 ? 2.427 -10.293 -12.888 1.00 94.81 283 THR A O 1
ATOM 2207 N N . PHE A 1 284 ? 4.421 -9.239 -12.942 1.00 97.00 284 PHE A N 1
ATOM 2208 C CA . PHE A 1 284 ? 4.078 -8.305 -14.003 1.00 97.00 284 PHE A CA 1
ATOM 2209 C C . PHE A 1 284 ? 4.749 -8.624 -15.334 1.00 97.00 284 PHE A C 1
ATOM 2211 O O . PHE A 1 284 ? 5.912 -9.013 -15.409 1.00 97.00 284 PHE A O 1
ATOM 2218 N N . ASP A 1 285 ? 4.006 -8.376 -16.404 1.00 96.06 285 ASP A N 1
ATOM 2219 C CA . ASP A 1 285 ? 4.451 -8.436 -17.786 1.00 96.06 285 ASP A CA 1
ATOM 2220 C C . ASP A 1 285 ? 3.863 -7.261 -18.589 1.00 96.06 285 ASP A C 1
ATOM 2222 O O . ASP A 1 285 ? 3.072 -6.453 -18.095 1.00 96.06 285 ASP A O 1
ATOM 2226 N N . PHE A 1 286 ? 4.230 -7.156 -19.867 1.00 95.50 286 PHE A N 1
ATOM 2227 C CA . PHE A 1 286 ? 3.709 -6.102 -20.743 1.00 95.50 286 PHE A CA 1
ATOM 2228 C C . PHE A 1 286 ? 2.194 -6.172 -21.000 1.00 95.50 286 PHE A C 1
ATOM 2230 O O . PHE A 1 286 ? 1.634 -5.200 -21.504 1.00 95.50 286 PHE A O 1
ATOM 2237 N N . ALA A 1 287 ? 1.526 -7.284 -20.684 1.00 95.50 287 ALA A N 1
ATOM 2238 C CA . ALA A 1 287 ? 0.086 -7.434 -20.854 1.00 95.50 287 ALA A CA 1
ATOM 2239 C C . ALA A 1 287 ? -0.698 -6.980 -19.613 1.00 95.50 287 ALA A C 1
ATOM 2241 O O . ALA A 1 287 ? -1.831 -6.519 -19.751 1.00 95.50 287 ALA A O 1
ATOM 2242 N N . ASN A 1 288 ? -0.118 -7.099 -18.415 1.00 96.38 288 ASN A N 1
ATOM 2243 C CA . ASN A 1 288 ? -0.839 -6.901 -17.160 1.00 96.38 288 ASN A CA 1
ATOM 2244 C C . ASN A 1 288 ? -0.361 -5.704 -16.314 1.00 96.38 288 ASN A C 1
ATOM 2246 O O . ASN A 1 288 ? -1.074 -5.329 -15.384 1.00 96.38 288 ASN A O 1
ATOM 2250 N N . PHE A 1 289 ? 0.775 -5.067 -16.628 1.00 96.06 289 PHE A N 1
ATOM 2251 C CA . PHE A 1 289 ? 1.358 -4.010 -15.782 1.00 96.06 289 PHE A CA 1
ATOM 2252 C C . PHE A 1 289 ? 0.468 -2.767 -15.596 1.00 96.06 289 PHE A C 1
ATOM 2254 O O . PHE A 1 289 ? 0.632 -2.021 -14.635 1.00 96.06 289 PHE A O 1
ATOM 2261 N N . LEU A 1 290 ? -0.496 -2.546 -16.497 1.00 94.94 290 LEU A N 1
ATOM 2262 C CA . LEU A 1 290 ? -1.488 -1.466 -16.404 1.00 94.94 290 LEU A CA 1
ATOM 2263 C C . LEU A 1 290 ? -2.720 -1.834 -15.561 1.00 94.94 290 LEU A C 1
ATOM 2265 O O . LEU A 1 290 ? -3.611 -1.002 -15.378 1.00 94.94 290 LEU A O 1
ATOM 2269 N N . ASN A 1 291 ? -2.814 -3.066 -15.055 1.00 96.88 291 ASN A N 1
ATOM 2270 C CA . ASN A 1 291 ? -3.908 -3.478 -14.186 1.00 96.88 291 ASN A CA 1
ATOM 2271 C C . ASN A 1 291 ? -3.729 -2.863 -12.790 1.00 96.88 291 ASN A C 1
ATOM 2273 O O . ASN A 1 291 ? -3.014 -3.402 -11.947 1.00 96.88 291 ASN A O 1
ATOM 2277 N N . ALA A 1 292 ? -4.425 -1.751 -12.543 1.00 93.25 292 ALA A N 1
ATOM 2278 C CA . ALA A 1 292 ? -4.355 -1.019 -11.281 1.00 93.25 292 ALA A CA 1
ATOM 2279 C C . ALA A 1 292 ? -4.669 -1.892 -10.052 1.00 93.25 292 ALA A C 1
ATOM 2281 O O . ALA A 1 292 ? -3.980 -1.776 -9.043 1.00 93.25 292 ALA A O 1
ATOM 2282 N N . SER A 1 293 ? -5.638 -2.810 -10.157 1.00 93.81 293 SER A N 1
ATOM 2283 C CA . SER A 1 293 ? -5.987 -3.726 -9.062 1.00 93.81 293 SER A CA 1
ATOM 2284 C C . SER A 1 293 ? -4.851 -4.698 -8.754 1.00 93.81 293 SER A C 1
ATOM 2286 O O . SER A 1 293 ? -4.570 -4.955 -7.591 1.00 93.81 293 SER A O 1
ATOM 2288 N N . LEU A 1 294 ? -4.161 -5.211 -9.779 1.00 95.56 294 LEU A N 1
ATOM 2289 C CA . LEU A 1 294 ? -3.016 -6.104 -9.578 1.00 95.56 294 LEU A CA 1
ATOM 2290 C C . LEU A 1 294 ? -1.835 -5.365 -8.934 1.00 95.56 294 LEU A C 1
ATOM 2292 O O . LEU A 1 294 ? -1.156 -5.923 -8.072 1.00 95.56 294 LEU A O 1
ATOM 2296 N N . VAL A 1 295 ? -1.597 -4.113 -9.338 1.00 94.81 295 VAL A N 1
ATOM 2297 C CA . VAL A 1 295 ? -0.560 -3.251 -8.749 1.00 94.81 295 VAL A CA 1
ATOM 2298 C C . VAL A 1 295 ? -0.848 -2.979 -7.276 1.00 94.81 295 VAL A C 1
ATOM 2300 O O . VAL A 1 295 ? 0.044 -3.153 -6.446 1.00 94.81 295 VAL A O 1
ATOM 2303 N N . GLU A 1 296 ? -2.085 -2.611 -6.948 1.00 94.38 296 GLU A N 1
ATOM 2304 C CA . GLU A 1 296 ? -2.522 -2.394 -5.569 1.00 94.38 296 GLU A CA 1
ATOM 2305 C C . GLU A 1 296 ? -2.381 -3.673 -4.733 1.00 94.38 296 GLU A C 1
ATOM 2307 O O . GLU A 1 296 ? -1.672 -3.674 -3.730 1.00 94.38 296 GLU A O 1
ATOM 2312 N N . ASP A 1 297 ? -2.950 -4.793 -5.180 1.00 93.12 297 ASP A N 1
ATOM 2313 C CA . ASP A 1 297 ? -2.901 -6.055 -4.438 1.00 93.12 297 ASP A CA 1
ATOM 2314 C C . ASP A 1 297 ? -1.465 -6.529 -4.195 1.00 93.12 297 ASP A C 1
ATOM 2316 O O . ASP A 1 297 ? -1.148 -7.033 -3.116 1.00 93.12 297 ASP A O 1
ATOM 2320 N N . THR A 1 298 ? -0.577 -6.353 -5.175 1.00 94.50 298 THR A N 1
ATOM 2321 C CA . THR A 1 298 ? 0.842 -6.707 -5.029 1.00 94.50 298 THR A CA 1
ATOM 2322 C C . THR A 1 298 ? 1.540 -5.805 -4.015 1.00 94.50 298 THR A C 1
ATOM 2324 O O . THR A 1 298 ? 2.321 -6.291 -3.197 1.00 94.50 298 THR A O 1
ATOM 2327 N N . ALA A 1 299 ? 1.233 -4.505 -4.019 1.00 92.94 299 ALA A N 1
ATOM 2328 C CA . ALA A 1 299 ? 1.770 -3.563 -3.045 1.00 92.94 299 ALA A CA 1
ATOM 2329 C C . ALA A 1 299 ? 1.341 -3.922 -1.615 1.00 92.94 299 ALA A C 1
ATOM 2331 O O . ALA A 1 299 ? 2.158 -3.920 -0.695 1.00 92.94 299 ALA A O 1
ATOM 2332 N N . LEU A 1 300 ? 0.066 -4.268 -1.425 1.00 92.31 300 LEU A N 1
ATOM 2333 C CA . LEU A 1 300 ? -0.511 -4.523 -0.105 1.00 92.31 300 LEU A CA 1
ATOM 2334 C C . LEU A 1 300 ? -0.138 -5.896 0.473 1.00 92.31 300 LEU A C 1
ATOM 2336 O O . LEU A 1 300 ? -0.150 -6.081 1.693 1.00 92.31 300 LEU A O 1
ATOM 2340 N N . GLN A 1 301 ? 0.251 -6.857 -0.369 1.00 89.25 301 GLN A N 1
ATOM 2341 C CA . GLN A 1 301 ? 0.711 -8.175 0.081 1.00 89.25 301 GLN A CA 1
ATOM 2342 C C . GLN A 1 301 ? 1.942 -8.112 0.997 1.00 89.25 301 GLN A C 1
ATOM 2344 O O . GLN A 1 301 ? 2.108 -8.997 1.839 1.00 89.25 301 GLN A O 1
ATOM 2349 N N . VAL A 1 302 ? 2.751 -7.047 0.910 1.00 84.69 302 VAL A N 1
ATOM 2350 C CA . VAL A 1 302 ? 3.922 -6.824 1.779 1.00 84.69 302 VAL A CA 1
ATOM 2351 C C . VAL A 1 302 ? 3.562 -6.787 3.270 1.00 84.69 302 VAL A C 1
ATOM 2353 O O . VAL A 1 302 ? 4.396 -7.113 4.112 1.00 84.69 302 VAL A O 1
ATOM 2356 N N . PHE A 1 303 ? 2.318 -6.442 3.616 1.00 85.19 303 PHE A N 1
ATOM 2357 C CA . PHE A 1 303 ? 1.877 -6.333 5.008 1.00 85.19 303 PHE A CA 1
ATOM 2358 C C . PHE A 1 303 ? 1.347 -7.648 5.597 1.00 85.19 303 PHE A C 1
ATOM 2360 O O . PHE A 1 303 ? 1.237 -7.778 6.818 1.00 85.19 303 PHE A O 1
ATOM 2367 N N . LEU A 1 304 ? 1.040 -8.648 4.765 1.00 83.62 304 LEU A N 1
ATOM 2368 C CA . LEU A 1 304 ? 0.456 -9.916 5.219 1.00 83.62 304 LEU A CA 1
ATOM 2369 C C . LEU A 1 304 ? 1.367 -10.736 6.149 1.00 83.62 304 LEU A C 1
ATOM 2371 O O . LEU A 1 304 ? 0.847 -11.283 7.126 1.00 83.62 304 LEU A O 1
ATOM 2375 N N . PRO A 1 305 ? 2.699 -10.809 5.938 1.00 81.12 305 PRO A N 1
ATOM 2376 C CA . PRO A 1 305 ? 3.592 -11.550 6.829 1.00 81.12 305 PRO A CA 1
ATOM 2377 C C . PRO A 1 305 ? 3.595 -11.049 8.279 1.00 81.12 305 PRO A C 1
ATOM 2379 O O . PRO A 1 305 ? 3.915 -11.818 9.181 1.00 81.12 305 PRO A O 1
ATOM 2382 N N . ALA A 1 306 ? 3.210 -9.790 8.528 1.00 75.31 306 ALA A N 1
ATOM 2383 C CA . ALA A 1 306 ? 3.114 -9.249 9.883 1.00 75.31 306 ALA A CA 1
ATOM 2384 C C . ALA A 1 306 ? 1.989 -9.900 10.712 1.00 75.31 306 ALA A C 1
ATOM 2386 O O . ALA A 1 306 ? 1.989 -9.790 11.936 1.00 75.31 306 ALA A O 1
ATOM 2387 N N . GLY A 1 307 ? 1.014 -10.557 10.069 1.00 76.75 307 GLY A N 1
ATOM 2388 C CA . GLY A 1 307 ? -0.075 -11.270 10.746 1.00 76.75 307 GLY A CA 1
ATOM 2389 C C . GLY A 1 307 ? -1.055 -10.375 11.517 1.00 76.75 307 GLY A C 1
ATOM 2390 O O . GLY A 1 307 ? -1.890 -10.889 12.257 1.00 76.75 307 GLY A O 1
ATOM 2391 N N . VAL A 1 308 ? -0.967 -9.051 11.351 1.00 76.06 308 VAL A N 1
ATOM 2392 C CA . VAL A 1 308 ? -1.772 -8.063 12.092 1.00 76.06 308 VAL A CA 1
ATOM 2393 C C . VAL A 1 308 ? -3.165 -7.846 11.499 1.00 76.06 308 VAL A C 1
ATOM 2395 O O . VAL A 1 308 ? -4.099 -7.526 12.229 1.00 76.06 308 VAL A O 1
ATOM 2398 N N . ALA A 1 309 ? -3.322 -8.026 10.184 1.00 81.38 309 ALA A N 1
ATOM 2399 C CA . ALA A 1 309 ? -4.588 -7.862 9.479 1.00 81.38 309 ALA A CA 1
ATOM 2400 C C . ALA A 1 309 ? -4.610 -8.666 8.168 1.00 81.38 309 ALA A C 1
ATOM 2402 O O . ALA A 1 309 ? -3.584 -9.160 7.700 1.00 81.38 309 ALA A O 1
ATOM 2403 N N . ARG A 1 310 ? -5.802 -8.817 7.581 1.00 87.62 310 ARG A N 1
ATOM 2404 C CA . ARG A 1 310 ? -5.999 -9.479 6.279 1.00 87.62 310 ARG A CA 1
ATOM 2405 C C . ARG A 1 310 ? -5.920 -8.461 5.141 1.00 87.62 310 ARG A C 1
ATOM 2407 O O . ARG A 1 310 ? -6.177 -7.287 5.369 1.00 87.62 310 ARG A O 1
ATOM 2414 N N . LEU A 1 311 ? -5.677 -8.926 3.913 1.00 88.25 311 LEU A N 1
ATOM 2415 C CA . LEU A 1 311 ? -5.604 -8.069 2.720 1.00 88.25 311 LEU A CA 1
ATOM 2416 C C . LEU A 1 311 ? -6.784 -7.080 2.579 1.00 88.25 311 LEU A C 1
ATOM 2418 O O . LEU A 1 311 ? -6.503 -5.901 2.375 1.00 88.25 311 LEU A O 1
ATOM 2422 N N . PRO A 1 312 ? -8.059 -7.479 2.803 1.00 90.62 312 PRO A N 1
ATOM 2423 C CA . PRO A 1 312 ? -9.187 -6.550 2.704 1.00 90.62 312 PRO A CA 1
ATOM 2424 C C . PRO A 1 312 ? -9.099 -5.347 3.642 1.00 90.62 312 PRO A C 1
ATOM 2426 O O . PRO A 1 312 ? -9.546 -4.269 3.287 1.00 90.62 312 PRO A O 1
ATOM 2429 N N . PHE A 1 313 ? -8.475 -5.496 4.815 1.00 88.94 313 PHE A N 1
ATOM 2430 C CA . PHE A 1 313 ? -8.277 -4.364 5.722 1.00 88.94 313 PHE A CA 1
ATOM 2431 C C . PHE A 1 313 ? -7.355 -3.305 5.106 1.00 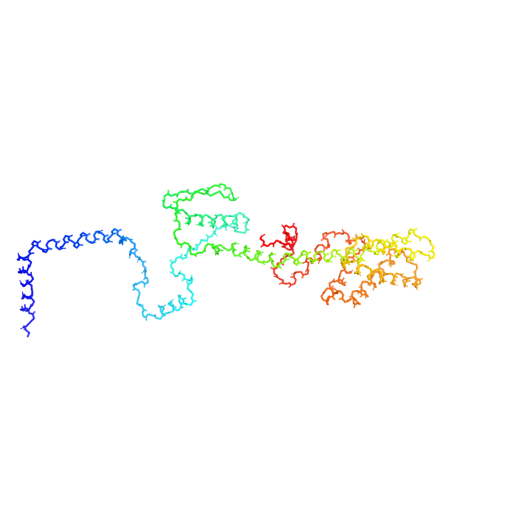88.94 313 PHE A C 1
ATOM 2433 O O . PHE A 1 313 ? -7.630 -2.116 5.217 1.00 88.94 313 PHE A O 1
ATOM 2440 N N . PHE A 1 314 ? -6.269 -3.724 4.452 1.00 91.88 314 PHE A N 1
ATOM 2441 C CA . PHE A 1 314 ? -5.329 -2.795 3.824 1.00 91.88 314 PHE A CA 1
ATOM 2442 C C . PHE A 1 314 ? -5.908 -2.165 2.552 1.00 91.88 314 PHE A C 1
ATOM 2444 O O . PHE A 1 314 ? -5.664 -0.987 2.308 1.00 91.88 314 PHE A O 1
ATOM 2451 N N . GLN A 1 315 ? -6.710 -2.919 1.792 1.00 91.88 315 GLN A N 1
ATOM 2452 C CA . GLN A 1 315 ? -7.471 -2.396 0.651 1.00 91.88 315 GLN A CA 1
ATOM 2453 C C . GLN A 1 315 ? -8.464 -1.323 1.116 1.00 91.88 315 GLN A C 1
ATOM 2455 O O . GLN A 1 315 ? -8.467 -0.209 0.598 1.00 91.88 315 GLN A O 1
ATOM 2460 N N . ASP A 1 316 ? -9.245 -1.615 2.162 1.00 90.38 316 ASP A N 1
ATOM 2461 C CA . ASP A 1 316 ? -10.184 -0.653 2.741 1.00 90.38 316 ASP A CA 1
ATOM 2462 C C . ASP A 1 316 ? -9.468 0.592 3.275 1.00 90.38 316 ASP A C 1
ATOM 2464 O O . ASP A 1 316 ? -9.977 1.703 3.116 1.00 90.38 316 ASP A O 1
ATOM 2468 N N . LEU A 1 317 ? -8.288 0.421 3.881 1.00 90.00 317 LEU A N 1
ATOM 2469 C CA . LEU A 1 317 ? -7.473 1.523 4.381 1.00 90.00 317 LEU A CA 1
ATOM 2470 C C . LEU A 1 317 ? -6.980 2.420 3.238 1.00 90.00 317 LEU A C 1
ATOM 2472 O O . LEU A 1 317 ? -7.100 3.636 3.334 1.00 90.00 317 LEU A O 1
ATOM 2476 N N . TYR A 1 318 ? -6.480 1.840 2.144 1.00 91.50 318 TYR A N 1
ATOM 2477 C CA . TYR A 1 318 ? -6.040 2.600 0.972 1.00 91.50 318 TYR A CA 1
ATOM 2478 C C . TYR A 1 318 ? -7.202 3.337 0.288 1.00 91.50 318 TYR A C 1
ATOM 2480 O O . TYR A 1 318 ? -7.078 4.513 -0.055 1.00 91.50 318 TYR A O 1
ATOM 2488 N N . ALA A 1 319 ? -8.346 2.665 0.128 1.00 89.88 319 ALA A N 1
ATOM 2489 C CA . ALA A 1 319 ? -9.492 3.191 -0.606 1.00 89.88 319 ALA A CA 1
ATOM 2490 C C . ALA A 1 319 ? -10.282 4.259 0.167 1.00 89.88 319 ALA A C 1
ATOM 2492 O O . ALA A 1 319 ? -10.797 5.200 -0.438 1.00 89.88 319 ALA A O 1
ATOM 2493 N N . ASN A 1 320 ? -10.411 4.110 1.491 1.00 86.50 320 ASN A N 1
ATOM 2494 C CA . ASN A 1 320 ? -11.354 4.904 2.286 1.00 86.50 320 ASN A CA 1
ATOM 2495 C C . ASN A 1 320 ? -10.691 5.850 3.292 1.00 86.50 320 ASN A C 1
ATOM 2497 O O . ASN A 1 320 ? -11.375 6.725 3.825 1.00 86.50 320 ASN A O 1
ATOM 2501 N N . VAL A 1 321 ? -9.393 5.698 3.569 1.00 81.88 321 VAL A N 1
ATOM 2502 C CA . VAL A 1 321 ? -8.680 6.535 4.542 1.00 81.88 321 VAL A CA 1
ATOM 2503 C C . VAL A 1 321 ? -7.570 7.313 3.834 1.00 81.88 321 VAL A C 1
ATOM 2505 O O . VAL A 1 321 ? -6.696 6.705 3.216 1.00 81.88 321 VAL A O 1
ATOM 2508 N N . PRO A 1 322 ? -7.565 8.657 3.906 1.00 79.38 322 PRO A N 1
ATOM 2509 C CA . PRO A 1 322 ? -6.469 9.456 3.372 1.00 79.38 322 PRO A CA 1
ATOM 2510 C C . PRO A 1 322 ? -5.126 9.065 4.000 1.00 79.38 322 PRO A C 1
ATOM 2512 O O . PRO A 1 322 ? -5.038 8.882 5.211 1.00 79.38 322 PRO A O 1
ATOM 2515 N N . GLY A 1 323 ? -4.057 9.021 3.202 1.00 69.94 323 GLY A N 1
ATOM 2516 C CA . GLY A 1 323 ? -2.703 8.682 3.668 1.00 69.94 323 GLY A CA 1
ATOM 2517 C C . GLY A 1 323 ? -2.026 9.721 4.569 1.00 69.94 323 GLY A C 1
ATOM 2518 O O . GLY A 1 323 ? -0.812 9.700 4.687 1.00 69.94 323 GLY A O 1
ATOM 2519 N N . ASN A 1 324 ? -2.782 10.673 5.116 1.00 70.88 324 ASN A N 1
ATOM 2520 C CA . ASN A 1 324 ? -2.360 11.638 6.132 1.00 70.88 324 ASN A CA 1
ATOM 2521 C C . ASN A 1 324 ? -3.420 11.799 7.239 1.00 70.88 324 ASN A C 1
ATOM 2523 O O . ASN A 1 324 ? -3.419 12.802 7.958 1.00 70.88 324 ASN A O 1
ATOM 2527 N N . ALA A 1 325 ? -4.376 10.870 7.323 1.00 65.12 325 ALA A N 1
ATOM 2528 C CA . ALA A 1 325 ? -5.449 10.928 8.299 1.00 65.12 325 ALA A CA 1
ATOM 2529 C C . ALA A 1 325 ? -4.890 10.692 9.707 1.00 65.12 325 ALA A C 1
ATOM 2531 O O . ALA A 1 325 ? -4.332 9.639 10.010 1.00 65.12 325 ALA A O 1
ATOM 2532 N N . THR A 1 326 ? -5.053 11.689 10.574 1.00 57.62 326 THR A N 1
ATOM 2533 C CA . THR A 1 326 ? -4.677 11.612 11.993 1.00 57.62 326 THR A CA 1
ATOM 2534 C C . THR A 1 326 ? -5.861 11.278 12.905 1.00 57.62 326 THR A C 1
ATOM 2536 O O . THR A 1 326 ? -5.648 11.030 14.092 1.00 57.62 326 THR A O 1
ATOM 2539 N N . GLU A 1 327 ? -7.086 11.287 12.364 1.00 53.44 327 GLU A N 1
ATOM 2540 C CA . GLU A 1 327 ? -8.371 11.055 13.047 1.00 53.44 327 GLU A CA 1
ATOM 2541 C C . GLU A 1 327 ? -9.349 10.275 12.158 1.00 53.44 327 GLU A C 1
ATOM 2543 O O . GLU A 1 327 ? -9.366 10.534 10.932 1.00 53.44 327 GLU A O 1
#

Secondary structure (DSSP, 8-state):
---SHHHHHHHHHHHHHHHHHSHHHHHHHHHHHHHHHHHHHHHS-GGGS----TTTTS-TTSHHHHHHHHHHHH-TT--TT-PPPP----S-TTSHHHHHHHHHHHHHHHHHTTPPTT--EEEE-TTSSEEEE-S-----S-GGGSSHHHHHHHHHHHHHHHHHHHHHHHHHHHHHHHIIIIIHHHHHHHHHHH--STTHHHHHHHHHHHHHHHHS-HHHHHHHHHHHHHHHHHHHHGGG-SS---HHHHHHHHHHHHHHHHHHH-TTS-HHHHHHHHHGGGT--TTTTT-HHHHHHHHHGGGGGG-SS-HHHHHHHHHHS-TT---

Sequence (327 aa):
MRRSSEEGYAIFRWIGNLVTKHFRLLVVIWVLVFAGALLANQIWPVGNVVSYNQTELLPKDTESSVAQNIVNEQFPGALSNSTATIVLVANDTTTEYYRWFVFDLERAIVESTTLQPGQTATLPLRIGGNLTLTAPIEFLANPANASVYDVYRSYAFQLASRFGDLVHLQVVFTQSAVGIYWGLPLYFTTAWVQTFGPTANATAFHDTADYVNATFPGPATAWALGYLNAFYSAWTGSFASPQPMAPQDRATLALDQAVPAFVNGATLFDATQQEFQIGLLSTFDFANFLNASLVEDTALQVFLPAGVARLPFFQDLYANVPGNATE

Radius of gyration: 41.29 Å; chains: 1; bounding box: 61×40×139 Å

pLDDT: mean 81.4, std 14.31, range [40.78, 98.31]